Protein AF-A0A1G0CLR8-F1 (afdb_monomer)

pLDDT: mean 88.68, std 15.99, range [34.59, 98.25]

Solvent-accessible surface area (backbone atoms only — not comparable to full-atom values): 12840 Å² total; per-residue (Å²): 136,92,80,80,90,75,90,77,92,73,74,89,69,80,71,78,71,68,79,73,73,75,66,51,41,54,64,42,36,56,74,8,27,86,40,60,80,55,60,24,47,55,47,67,73,59,24,55,53,30,44,51,35,49,52,48,37,67,58,40,52,51,59,39,65,72,61,32,65,70,57,53,50,53,52,49,55,52,54,52,52,52,49,50,56,45,51,54,49,36,54,51,38,51,49,52,36,53,55,46,44,70,76,38,80,87,57,88,71,82,37,61,61,60,35,53,54,36,52,50,51,47,55,55,46,52,52,52,50,55,55,47,50,56,51,38,51,53,43,24,52,36,17,48,56,32,22,52,34,41,50,54,38,50,51,42,54,51,53,48,53,55,50,49,54,50,44,67,76,43,44,73,73,29,42,64,63,83,79,29,64,57,95,46,63,69,62,18,56,50,42,44,54,52,53,45,51,51,48,45,52,24,47,50,42,28,51,50,51,54,58,71,45,44,65,57,54,50,53,55,30,51,51,23,44,50,47,19,52,57,35,51,62,76,72,109

Radius of gyration: 33.79 Å; Cα contacts (8 Å, |Δi|>4): 180; chains: 1; bounding box: 71×65×104 Å

Sequence (236 aa):
MKKNLILGALALLFLFTGFNLNAQKLEDFEDCADKTFTECIPFPSIYSEAAAIGKEVAARKTIPSSLGVNLLVSQHENLMDELGKLNEKLKLEQKNQADWKKAHPTGPNAYDKPVADAEKKIAEQDKKIKTHYAKLEEGKEAYRRLYEARAALREEFDKVKVKLDYAKGHPKEYIEESSYKSSDKAASDKKLAELTKELNGYIDKIKNHIVSQEAGHRREEDAAKKGMDTLDDLLR

Nearest PDB structures (foldseek):
  8dk2-assembly1_D  TM=2.234E-01  e=2.220E-01  Pseudomonas aeruginosa PA14
  4i1q-assembly1_B  TM=3.066E-01  e=6.427E+00  Homo sapiens
  5lm1-assembly1_A  TM=2.241E-01  e=3.278E+00  Homo sapiens
  3ja6-assembly1_I  TM=2.228E-01  e=7.424E+00  Escherichia coli

Secondary structure (DSSP, 8-state):
-------------------------HHHHHHHHT--GGGG---HHHHHHHHHHHHHHHHHTHHHHHH-HHHHHHHHHHHHHHHHHHHHHHHHHHHHHHHHHHH-TTS--TTHHHHHHHHHHHHHHHHHHHHHHHHHHHHHHHHHHHHHHHHHHHHHHHHHHHHHHHHHH-GGGTS-GGGT--SSHHHHHHHHHHHHHHHHHHHHHHHHHHHHHHHHHHHHHHHHHHHHHHHHHTT-

Foldseek 3Di:
DDDDDDDDPDDDPPPCPDPPPPLAALVLLVQLLPPFQLSNQSDVVLSVQLVVLVVQLVVLVPLLVVLDLVVLVVVLVVLVVVLVVLVVQLVVLVVVQVVVCVVPVPDDGPSPVVNVVSVVVNVVSVVVNVVSLVSLVVNLVSLVSSLVSLVSSLVSLVVSLVVLVVCLVPVPSHYDQVQQDDPDPVSSVVRSVVSSVSSNSSSVSSNCSSVVCVVVSVVVSVVSVVSNVSSVVSND

Mean predicted aligned error: 8.88 Å

Structure (mmCIF, N/CA/C/O backbone):
data_AF-A0A1G0CLR8-F1
#
_entry.id   AF-A0A1G0CLR8-F1
#
loop_
_atom_site.group_PDB
_atom_site.id
_atom_site.type_symbol
_atom_site.label_atom_id
_atom_site.label_alt_id
_atom_site.label_comp_id
_atom_site.label_asym_id
_atom_site.label_entity_id
_atom_site.label_seq_id
_atom_site.pdbx_PDB_ins_code
_atom_site.Cartn_x
_atom_site.Cartn_y
_atom_site.Cartn_z
_atom_site.occupancy
_atom_site.B_iso_or_equiv
_atom_site.auth_seq_id
_atom_site.auth_comp_id
_atom_site.auth_asym_id
_atom_site.auth_atom_id
_atom_site.pdbx_PDB_model_num
ATOM 1 N N . MET A 1 1 ? 28.191 -57.329 23.846 1.00 40.91 1 MET A N 1
ATOM 2 C CA . MET A 1 1 ? 28.364 -56.424 25.005 1.00 40.91 1 MET A CA 1
ATOM 3 C C . MET A 1 1 ? 27.026 -55.757 25.283 1.00 40.91 1 MET A C 1
ATOM 5 O O . MET A 1 1 ? 26.536 -55.036 24.428 1.00 40.91 1 MET A O 1
ATOM 9 N N . LYS A 1 2 ? 26.398 -56.081 26.419 1.00 38.47 2 LYS A N 1
ATOM 10 C CA . LYS A 1 2 ? 25.127 -55.490 26.860 1.00 38.47 2 LYS A CA 1
ATOM 1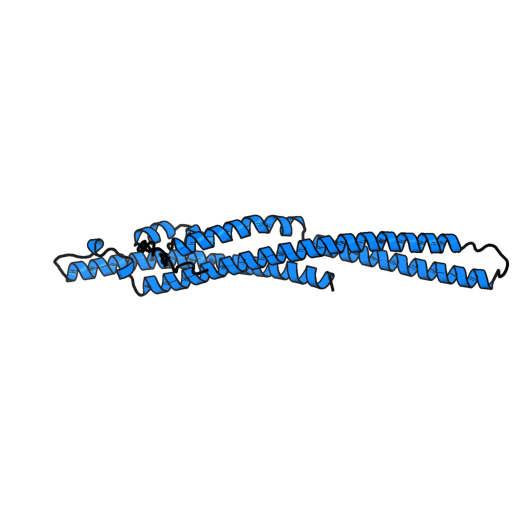1 C C . LYS A 1 2 ? 25.404 -54.083 27.401 1.00 38.47 2 LYS A C 1
ATOM 13 O O . LYS A 1 2 ? 26.286 -53.940 28.245 1.00 38.47 2 LYS A O 1
ATOM 18 N N . LYS A 1 3 ? 24.674 -53.071 26.932 1.00 44.72 3 LYS A N 1
ATOM 19 C CA . LYS A 1 3 ? 24.589 -51.759 27.587 1.00 44.72 3 LYS A CA 1
ATOM 20 C C . LYS A 1 3 ? 23.123 -51.369 27.739 1.00 44.72 3 LYS A C 1
ATOM 22 O O . LYS A 1 3 ? 22.308 -51.623 26.859 1.00 44.72 3 LYS A O 1
ATOM 27 N N . ASN A 1 4 ? 22.842 -50.865 28.930 1.00 40.22 4 ASN A N 1
ATOM 28 C CA . ASN A 1 4 ? 21.548 -50.780 29.582 1.00 40.22 4 ASN A CA 1
ATOM 29 C C . ASN A 1 4 ? 20.631 -49.699 28.999 1.00 40.22 4 ASN A C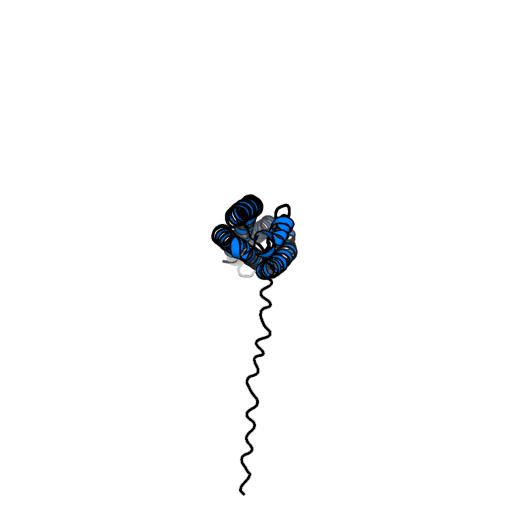 1
ATOM 31 O O . ASN A 1 4 ? 21.093 -48.627 28.614 1.00 40.22 4 ASN A O 1
ATOM 35 N N . LEU A 1 5 ? 19.325 -49.985 29.050 1.00 40.31 5 LEU A N 1
ATOM 36 C CA . LEU A 1 5 ? 18.260 -48.989 29.130 1.00 40.31 5 LEU A CA 1
ATOM 37 C C . LEU A 1 5 ? 18.531 -48.037 30.302 1.00 40.31 5 LEU A C 1
ATOM 39 O O . LEU A 1 5 ? 18.701 -48.502 31.428 1.00 40.31 5 LEU A O 1
ATOM 43 N N . ILE A 1 6 ? 18.439 -46.731 30.059 1.00 49.50 6 ILE A N 1
ATOM 44 C CA . ILE A 1 6 ? 17.981 -45.771 31.065 1.00 49.50 6 ILE A CA 1
ATOM 45 C C . ILE A 1 6 ? 16.929 -44.886 30.397 1.00 49.50 6 ILE A C 1
ATOM 47 O O . ILE A 1 6 ? 17.201 -44.171 29.436 1.00 49.50 6 ILE A O 1
ATOM 51 N N . LEU A 1 7 ? 15.709 -45.019 30.919 1.00 41.28 7 LEU A N 1
ATOM 52 C CA . LEU A 1 7 ? 14.576 -44.125 30.744 1.00 41.28 7 LEU A CA 1
ATOM 53 C C . LEU A 1 7 ? 15.000 -42.671 30.981 1.00 41.28 7 LEU A C 1
ATOM 55 O O . LEU A 1 7 ? 15.553 -42.346 32.027 1.00 41.28 7 LEU A O 1
ATOM 59 N N . GLY A 1 8 ? 14.640 -41.796 30.050 1.00 38.03 8 GLY A N 1
ATOM 60 C CA . GLY A 1 8 ? 14.734 -40.349 30.208 1.00 38.03 8 GLY A CA 1
ATOM 61 C C . GLY A 1 8 ? 13.542 -39.678 29.547 1.00 38.03 8 GLY A C 1
ATOM 62 O O . GLY A 1 8 ? 13.707 -38.898 28.617 1.00 38.03 8 GLY A O 1
ATOM 63 N N . ALA A 1 9 ? 12.337 -40.044 29.986 1.00 47.75 9 ALA A N 1
ATOM 64 C CA . ALA A 1 9 ? 11.127 -39.284 29.719 1.00 47.75 9 ALA A CA 1
ATOM 65 C C . ALA A 1 9 ? 11.283 -37.904 30.374 1.00 47.75 9 ALA A C 1
ATOM 67 O O . ALA A 1 9 ? 11.086 -37.762 31.578 1.00 47.75 9 ALA A O 1
ATOM 68 N N . LEU A 1 10 ? 11.673 -36.897 29.592 1.00 37.47 10 LEU A N 1
ATOM 69 C CA . LEU A 1 10 ? 11.597 -35.505 30.010 1.00 37.47 10 LEU A CA 1
ATOM 70 C C . LEU A 1 10 ? 10.428 -34.864 29.262 1.00 37.47 10 LEU A C 1
ATOM 72 O O . LEU A 1 10 ? 10.521 -34.513 28.088 1.00 37.47 10 LEU A O 1
ATOM 76 N N . ALA A 1 11 ? 9.307 -34.830 29.981 1.00 41.25 11 ALA A N 1
ATOM 77 C CA . ALA A 1 11 ? 8.094 -34.066 29.726 1.00 41.25 11 ALA A CA 1
ATOM 78 C C . ALA A 1 11 ? 8.404 -32.750 28.982 1.00 41.25 11 ALA A C 1
ATOM 80 O O . ALA A 1 11 ? 9.246 -31.972 29.414 1.00 41.25 11 ALA A O 1
ATOM 81 N N . LEU A 1 12 ? 7.779 -32.430 27.846 1.00 40.75 12 LEU A N 1
ATOM 82 C CA . LEU A 1 12 ? 6.340 -32.153 27.734 1.00 40.75 12 LEU A CA 1
ATOM 83 C C . LEU A 1 12 ? 5.807 -31.326 28.917 1.00 40.75 12 LEU A C 1
ATOM 85 O O . LEU A 1 12 ? 4.738 -31.569 29.455 1.00 40.75 12 LEU A O 1
ATOM 89 N N . LEU A 1 13 ? 6.583 -30.314 29.301 1.00 38.16 13 LEU A N 1
ATOM 90 C CA . LEU A 1 13 ? 6.099 -29.108 29.958 1.00 38.16 13 LEU A CA 1
ATOM 91 C C . LEU A 1 13 ? 6.079 -27.997 28.903 1.00 38.16 13 LEU A C 1
ATOM 93 O O . LEU A 1 13 ? 6.844 -27.038 28.951 1.00 38.16 13 LEU A O 1
ATOM 97 N N . PHE A 1 14 ? 5.162 -28.132 27.935 1.00 39.34 14 PHE A N 1
ATOM 98 C CA . PHE A 1 14 ? 4.496 -26.943 27.414 1.00 39.34 14 PHE A CA 1
ATOM 99 C C . PHE A 1 14 ? 3.748 -26.365 28.608 1.00 39.34 14 PHE A C 1
ATOM 101 O O . PHE A 1 14 ? 2.633 -26.768 28.936 1.00 39.34 14 PHE A O 1
ATOM 108 N N . LEU A 1 15 ? 4.458 -25.503 29.333 1.00 38.56 15 LEU A N 1
ATOM 109 C CA . LEU A 1 15 ? 3.893 -24.616 30.318 1.00 38.56 15 LEU A CA 1
ATOM 110 C C . LEU A 1 15 ? 2.740 -23.904 29.616 1.00 38.56 15 LEU A C 1
ATOM 112 O O . LEU A 1 15 ? 2.944 -23.019 28.788 1.00 38.56 15 LEU A O 1
ATOM 116 N N . PHE A 1 16 ? 1.527 -24.325 29.963 1.00 39.66 16 PHE A N 1
ATOM 117 C CA . PHE A 1 16 ? 0.371 -23.458 30.063 1.00 39.66 16 PHE A CA 1
ATOM 118 C C . PHE A 1 16 ? 0.768 -22.295 30.984 1.00 39.66 16 PHE A C 1
ATOM 120 O O . PHE A 1 16 ? 0.409 -22.255 32.158 1.00 39.66 16 PHE A O 1
ATOM 127 N N . THR A 1 17 ? 1.580 -21.362 30.484 1.00 40.69 17 THR A N 1
ATOM 128 C CA . THR A 1 17 ? 1.656 -20.029 31.059 1.00 40.69 17 THR A CA 1
ATOM 129 C C . THR A 1 17 ? 0.288 -19.454 30.790 1.00 40.69 17 THR A C 1
ATOM 131 O O . THR A 1 17 ? -0.048 -19.167 29.640 1.00 40.69 17 THR A O 1
ATOM 134 N N . GLY A 1 18 ? -0.531 -19.458 31.841 1.00 34.62 18 GLY A N 1
ATOM 135 C CA . GLY A 1 18 ? -1.909 -19.029 31.796 1.00 34.62 18 GLY A CA 1
ATOM 136 C C . GLY A 1 18 ? -2.025 -17.780 30.946 1.00 34.62 18 GLY A C 1
ATOM 137 O O . GLY A 1 18 ? -1.325 -16.791 31.172 1.00 34.62 18 GLY A O 1
ATOM 138 N N . PHE A 1 19 ? -2.923 -17.843 29.967 1.00 35.41 19 PHE A N 1
ATOM 139 C CA . PHE A 1 19 ? -3.616 -16.647 29.550 1.00 35.41 19 PHE A CA 1
ATOM 140 C C . PHE A 1 19 ? -4.168 -16.051 30.843 1.00 35.41 19 PHE A C 1
ATOM 142 O O . PHE A 1 19 ? -5.188 -16.503 31.359 1.00 35.41 19 PHE A O 1
ATOM 149 N N . ASN A 1 20 ? -3.470 -15.061 31.398 1.00 34.59 20 ASN A N 1
ATOM 150 C CA . ASN A 1 20 ? -4.175 -13.999 32.072 1.00 34.59 20 ASN A CA 1
ATOM 151 C C . ASN A 1 20 ? -5.118 -13.489 30.987 1.00 34.59 20 ASN A C 1
ATOM 153 O O . ASN A 1 20 ? -4.711 -12.775 30.070 1.00 34.59 20 ASN A O 1
ATOM 157 N N . LEU A 1 21 ? -6.354 -13.992 31.027 1.00 43.19 21 LEU A N 1
ATOM 158 C CA . LEU A 1 21 ? -7.525 -13.267 30.591 1.00 43.19 21 LEU A CA 1
ATOM 159 C C . LEU A 1 21 ? -7.387 -11.910 31.278 1.00 43.19 21 LEU A C 1
ATOM 161 O O . LEU A 1 21 ? -7.841 -11.727 32.403 1.00 43.19 21 LEU A O 1
ATOM 165 N N . ASN A 1 22 ? -6.674 -10.981 30.641 1.00 48.91 22 ASN A N 1
ATOM 166 C CA . ASN A 1 22 ? -6.898 -9.573 30.874 1.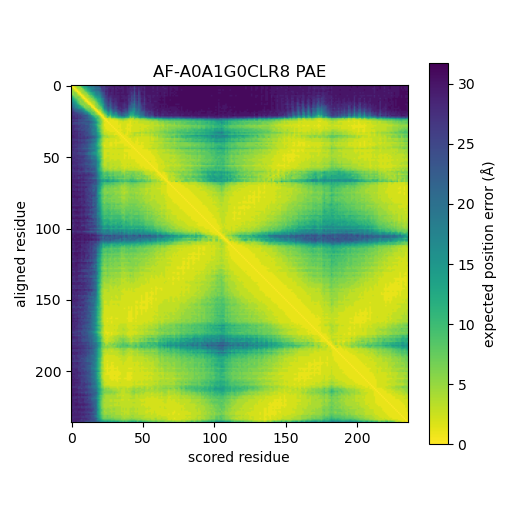00 48.91 22 ASN A CA 1
ATOM 167 C C . ASN A 1 22 ? -8.336 -9.394 30.407 1.00 48.91 22 ASN A C 1
ATOM 169 O O . ASN A 1 22 ? -8.585 -9.235 29.214 1.00 48.91 22 ASN A O 1
ATOM 173 N N . ALA A 1 23 ? -9.275 -9.624 31.325 1.00 67.06 23 ALA A N 1
ATOM 174 C CA . ALA A 1 23 ? -10.679 -9.389 31.094 1.00 67.06 23 ALA A CA 1
ATOM 175 C C . ALA A 1 23 ? -10.758 -7.911 30.741 1.00 67.06 23 ALA A C 1
ATOM 177 O O . ALA A 1 23 ? -10.490 -7.076 31.603 1.00 67.06 23 ALA A O 1
ATOM 178 N N . GLN A 1 24 ? -10.983 -7.616 29.457 1.00 86.94 24 GLN A N 1
ATOM 179 C CA . GLN A 1 24 ? -11.230 -6.254 29.007 1.00 86.94 24 GLN A CA 1
ATOM 180 C C . GLN A 1 24 ? -12.323 -5.679 29.892 1.00 86.94 24 GLN A C 1
ATOM 182 O O . GLN A 1 24 ? -13.360 -6.322 30.062 1.00 86.94 24 GLN A O 1
ATOM 187 N N . LYS A 1 25 ? -12.090 -4.499 30.446 1.00 92.38 25 LYS A N 1
ATOM 188 C CA . LYS A 1 25 ? -13.060 -3.832 31.310 1.00 92.38 25 LYS A CA 1
ATOM 189 C C . LYS A 1 25 ? -13.655 -2.632 30.606 1.00 92.38 25 LYS A C 1
ATOM 191 O O . LYS A 1 25 ? -13.135 -2.183 29.589 1.00 92.38 25 LYS A O 1
ATOM 196 N N . LEU A 1 26 ? -14.740 -2.105 31.158 1.00 93.19 26 LEU A N 1
ATOM 197 C CA . LEU A 1 26 ? -15.418 -0.913 30.662 1.00 93.19 26 LEU A CA 1
ATOM 198 C C . LEU A 1 26 ? -14.439 0.252 30.457 1.00 93.19 26 LEU A C 1
ATOM 200 O O . LEU A 1 26 ? -14.521 0.936 29.438 1.00 93.19 26 LEU A O 1
ATOM 204 N N . GLU A 1 27 ? -13.484 0.413 31.373 1.00 93.38 27 GLU A N 1
ATOM 205 C CA . GLU A 1 27 ? -12.460 1.457 31.330 1.00 93.38 27 GLU A CA 1
ATOM 206 C C . GLU A 1 27 ? -11.552 1.330 30.094 1.00 93.38 27 GLU A C 1
ATOM 208 O O . GLU A 1 27 ? -11.169 2.340 29.513 1.00 93.38 27 GLU A O 1
ATOM 213 N N . ASP A 1 28 ? -11.274 0.111 29.608 1.00 94.31 28 ASP A N 1
ATOM 214 C CA . ASP A 1 28 ? -10.479 -0.084 28.386 1.00 94.31 28 ASP A CA 1
ATOM 215 C C . ASP A 1 28 ? -11.210 0.463 27.145 1.00 94.31 28 ASP A C 1
ATOM 217 O O . ASP A 1 28 ? -10.582 0.975 26.214 1.00 94.31 28 ASP A O 1
ATOM 221 N N . PHE A 1 29 ? -12.546 0.359 27.111 1.00 96.62 29 PHE A N 1
ATOM 222 C CA . PHE A 1 29 ? -13.358 0.921 26.028 1.00 96.62 29 PHE A CA 1
ATOM 223 C C . PHE A 1 29 ? -13.435 2.441 26.130 1.00 96.62 29 PHE A C 1
ATOM 225 O O . PHE A 1 29 ? -13.348 3.107 25.101 1.00 96.62 29 PHE A O 1
ATOM 232 N N . GLU A 1 30 ? -13.573 2.980 27.342 1.00 96.31 30 GLU A N 1
ATOM 233 C CA . GLU A 1 30 ? -13.535 4.422 27.599 1.00 96.31 30 GLU A CA 1
ATOM 234 C C . GLU A 1 30 ? -12.208 5.026 27.125 1.00 96.31 30 GLU A C 1
ATOM 236 O O . GLU A 1 30 ? -12.203 5.930 26.286 1.00 96.31 30 GLU A O 1
ATOM 241 N N . ASP A 1 31 ? -11.086 4.446 27.557 1.00 95.19 31 ASP A N 1
ATOM 242 C CA . ASP A 1 31 ? -9.734 4.890 27.215 1.00 95.19 31 ASP A CA 1
ATOM 243 C C . ASP A 1 31 ? -9.446 4.852 25.711 1.00 95.19 31 ASP A C 1
ATOM 245 O O . ASP A 1 31 ? -8.552 5.552 25.227 1.00 95.19 31 ASP A O 1
ATOM 249 N N . CYS A 1 32 ? -10.145 3.997 24.966 1.00 95.25 32 CYS A N 1
ATOM 250 C CA . CYS A 1 32 ? -9.968 3.835 23.526 1.00 95.25 32 CYS A CA 1
ATOM 251 C C . CYS A 1 32 ? -10.989 4.614 22.693 1.00 95.25 32 CYS A C 1
ATOM 253 O O . CYS A 1 32 ? -10.756 4.821 21.501 1.00 95.25 32 CYS A O 1
ATOM 255 N N . ALA A 1 33 ? -12.095 5.065 23.290 1.00 94.81 33 ALA A N 1
ATOM 256 C CA . ALA A 1 33 ? -13.235 5.620 22.566 1.00 94.81 33 ALA A CA 1
ATOM 257 C C . ALA A 1 33 ? -12.913 6.888 21.773 1.00 94.81 33 ALA A C 1
ATOM 259 O O . ALA A 1 33 ? -13.499 7.093 20.712 1.00 94.81 33 ALA A O 1
ATOM 260 N N . ASP A 1 34 ? -11.989 7.708 22.275 1.00 91.88 34 ASP A N 1
ATOM 261 C CA . ASP A 1 34 ? -11.587 8.969 21.643 1.00 91.88 34 ASP A CA 1
ATOM 262 C C . ASP A 1 34 ? -10.202 8.875 20.963 1.00 91.88 34 ASP A C 1
ATOM 264 O O . ASP A 1 34 ? -9.695 9.857 20.413 1.00 91.88 34 ASP A O 1
ATOM 268 N N . LYS A 1 35 ? -9.575 7.690 20.981 1.00 93.12 35 LYS A N 1
ATOM 269 C CA . LYS A 1 35 ? -8.319 7.422 20.271 1.00 93.12 35 LYS A CA 1
ATOM 270 C C . LYS A 1 35 ? -8.594 7.107 18.801 1.00 93.12 35 LYS A C 1
ATOM 272 O O . LYS A 1 35 ? -9.712 6.804 18.392 1.00 93.12 35 LYS A O 1
ATOM 277 N N . THR A 1 36 ? -7.554 7.174 17.973 1.00 88.44 36 THR A N 1
ATOM 278 C CA . THR A 1 36 ? -7.669 6.947 16.524 1.00 88.44 36 THR A CA 1
ATOM 279 C C . THR A 1 36 ? -6.683 5.895 16.040 1.00 88.44 36 THR A C 1
ATOM 281 O O . THR A 1 36 ? -5.739 5.539 16.745 1.00 88.44 36 THR A O 1
ATOM 284 N N . PHE A 1 37 ? -6.889 5.412 14.811 1.00 87.62 37 PHE A N 1
ATOM 285 C CA . PHE A 1 37 ? -6.020 4.412 14.194 1.00 87.62 37 PHE A CA 1
ATOM 286 C C . PHE A 1 37 ? -5.912 3.156 15.078 1.00 87.62 37 PHE A C 1
ATOM 288 O O . PHE A 1 37 ? -6.906 2.733 15.655 1.00 87.62 37 PHE A O 1
ATOM 295 N N . THR A 1 38 ? -4.739 2.535 15.204 1.00 92.62 38 THR A N 1
ATOM 296 C CA . THR A 1 38 ? -4.565 1.337 16.037 1.00 92.62 38 THR A CA 1
ATOM 297 C C . THR A 1 38 ? -4.829 1.603 17.516 1.00 92.62 38 THR A C 1
ATOM 299 O O . THR A 1 38 ? -5.166 0.682 18.243 1.00 92.62 38 THR A O 1
ATOM 302 N N . GLU A 1 39 ? -4.705 2.847 17.981 1.00 92.94 39 GLU A N 1
ATOM 303 C CA . GLU A 1 39 ? -4.878 3.193 19.394 1.00 92.94 39 GLU A CA 1
ATOM 304 C C . GLU A 1 39 ? -6.344 3.165 19.854 1.00 92.94 39 GLU A C 1
ATOM 306 O O . GLU A 1 39 ? -6.592 3.161 21.055 1.00 92.94 39 GLU A O 1
ATOM 311 N N . CYS A 1 40 ? -7.317 3.108 18.934 1.00 93.75 40 CYS A N 1
ATOM 312 C CA . CYS A 1 40 ? -8.731 2.946 19.289 1.00 93.75 40 CYS A CA 1
ATOM 313 C C . CYS A 1 40 ? -9.121 1.497 19.625 1.00 93.75 40 CYS A C 1
ATOM 315 O O . CYS A 1 40 ? -10.287 1.223 19.895 1.00 93.75 40 CYS A O 1
ATOM 317 N N . ILE A 1 41 ? -8.178 0.551 19.573 1.00 94.88 41 ILE A N 1
ATOM 318 C CA . ILE A 1 41 ? -8.447 -0.876 19.754 1.00 94.88 41 ILE A CA 1
ATOM 319 C C . ILE A 1 41 ? -8.418 -1.223 21.250 1.00 94.88 41 ILE A C 1
ATOM 321 O O . ILE A 1 41 ? -7.334 -1.258 21.831 1.00 94.88 41 ILE A O 1
ATOM 325 N N . PRO A 1 42 ? -9.559 -1.585 21.870 1.00 95.19 42 PRO A N 1
ATOM 326 C CA . PRO A 1 42 ? -9.613 -1.876 23.303 1.00 95.19 42 PRO A CA 1
ATOM 327 C C . PRO A 1 42 ? -9.132 -3.293 23.646 1.00 95.19 42 PRO A C 1
ATOM 329 O O . PRO A 1 42 ? -9.158 -3.685 24.803 1.00 95.19 42 PRO A O 1
ATOM 332 N N . PHE A 1 43 ? -8.717 -4.092 22.655 1.00 95.00 43 PHE A N 1
ATOM 333 C CA . PHE A 1 43 ? -8.319 -5.491 22.826 1.00 95.00 43 PHE A CA 1
ATOM 334 C C . PHE A 1 43 ? -6.789 -5.635 22.726 1.00 95.00 43 PHE A C 1
ATOM 336 O O . PHE A 1 43 ? -6.280 -5.626 21.609 1.00 95.00 43 PHE A O 1
ATOM 343 N N . PRO A 1 44 ? -6.032 -5.818 23.826 1.00 91.62 44 PRO A N 1
ATOM 344 C CA . PRO A 1 44 ? -4.571 -5.777 23.860 1.00 91.62 44 PRO A CA 1
ATOM 345 C C . PRO A 1 44 ? -3.880 -6.724 22.887 1.00 91.62 44 PRO A C 1
ATOM 347 O O . PRO A 1 44 ? -2.864 -6.356 22.302 1.00 91.62 44 PRO A O 1
ATOM 350 N N . SER A 1 45 ? -4.421 -7.930 22.689 1.00 90.62 45 SER A N 1
ATOM 351 C CA . SER A 1 45 ? -3.863 -8.883 21.725 1.00 90.62 45 SER A CA 1
ATOM 352 C C . SER A 1 45 ? -3.958 -8.351 20.295 1.00 90.62 45 SER A C 1
ATOM 354 O O . SER A 1 45 ? -2.959 -8.335 19.583 1.00 90.62 45 SER A O 1
ATOM 356 N N . ILE A 1 46 ? -5.131 -7.841 19.915 1.00 94.06 46 ILE A N 1
ATOM 357 C CA . ILE A 1 46 ? -5.384 -7.280 18.583 1.00 94.06 46 ILE A CA 1
ATOM 358 C C . ILE A 1 46 ? -4.659 -5.940 18.417 1.00 94.06 46 ILE A C 1
ATOM 360 O O . ILE A 1 46 ? -4.064 -5.682 17.379 1.00 94.06 46 ILE A O 1
ATOM 364 N N . TYR A 1 47 ? -4.636 -5.108 19.460 1.00 93.81 47 TYR A N 1
ATOM 365 C CA . TYR A 1 47 ? -3.888 -3.854 19.496 1.00 93.81 47 TYR A CA 1
ATOM 366 C C . TYR A 1 47 ? -2.401 -4.088 19.237 1.00 93.81 47 TYR A C 1
ATOM 368 O O . TYR A 1 47 ? -1.816 -3.413 18.396 1.00 93.81 47 TYR A O 1
ATOM 376 N N . SER A 1 48 ? -1.785 -5.049 19.931 1.00 93.56 48 SER A N 1
ATOM 377 C CA . SER A 1 48 ? -0.359 -5.340 19.773 1.00 93.56 48 SER A CA 1
ATOM 378 C C . SER A 1 48 ? -0.021 -5.757 18.341 1.00 93.56 48 SER A C 1
ATOM 380 O O . SER A 1 48 ? 0.978 -5.295 17.787 1.00 93.56 48 SER A O 1
ATOM 382 N N . GLU A 1 49 ? -0.846 -6.616 17.740 1.00 94.31 49 GLU A N 1
ATOM 383 C CA . GLU A 1 49 ? -0.670 -7.087 16.364 1.00 94.31 49 GLU A CA 1
ATOM 384 C C . GLU A 1 49 ? -0.888 -5.948 15.356 1.00 94.31 49 GLU A C 1
ATOM 386 O O . GLU A 1 49 ? 0.001 -5.639 14.559 1.00 94.31 49 GLU A O 1
ATOM 391 N N . ALA A 1 50 ? -2.003 -5.223 15.470 1.00 94.88 50 ALA A N 1
ATOM 392 C CA . ALA A 1 50 ? -2.322 -4.088 14.612 1.00 94.88 50 ALA A CA 1
ATOM 393 C C . ALA A 1 50 ? -1.279 -2.964 14.711 1.00 94.88 50 ALA A C 1
ATOM 395 O O . ALA A 1 50 ? -0.885 -2.398 13.693 1.00 94.88 50 ALA A O 1
ATOM 396 N N . ALA A 1 51 ? -0.780 -2.650 15.910 1.00 94.25 51 ALA A N 1
ATOM 397 C CA . ALA A 1 51 ? 0.250 -1.634 16.119 1.00 94.25 51 ALA A CA 1
ATOM 398 C C . ALA A 1 51 ? 1.598 -2.043 15.504 1.00 94.25 51 ALA A C 1
ATOM 400 O O . ALA A 1 51 ? 2.304 -1.195 14.949 1.00 94.25 51 ALA A O 1
ATOM 401 N N . ALA A 1 52 ? 1.963 -3.328 15.573 1.00 94.94 52 ALA A N 1
ATOM 402 C CA . ALA A 1 52 ? 3.153 -3.845 14.902 1.00 94.94 52 ALA A CA 1
ATOM 403 C C . ALA A 1 52 ? 3.024 -3.706 13.377 1.00 94.94 52 ALA A C 1
ATOM 405 O O . ALA A 1 52 ? 3.899 -3.116 12.740 1.00 94.94 52 ALA A O 1
ATOM 406 N N . ILE A 1 53 ? 1.895 -4.134 12.808 1.00 94.62 53 ILE A N 1
ATOM 407 C CA . ILE A 1 53 ? 1.621 -4.003 11.371 1.00 94.62 53 ILE A CA 1
ATOM 408 C C . ILE A 1 53 ? 1.556 -2.525 10.956 1.00 94.62 53 ILE A C 1
ATOM 410 O O . ILE A 1 53 ? 2.112 -2.140 9.929 1.00 94.62 53 ILE A O 1
ATOM 414 N N . GLY A 1 54 ? 0.951 -1.654 11.766 1.00 93.06 54 GLY A N 1
ATOM 415 C CA . GLY A 1 54 ? 0.890 -0.212 11.521 1.00 93.06 54 GLY A CA 1
ATOM 416 C C . GLY A 1 54 ? 2.278 0.426 11.409 1.00 93.06 54 GLY A C 1
ATOM 417 O O . GLY A 1 54 ? 2.518 1.244 10.514 1.00 93.06 54 GLY A O 1
ATOM 418 N N . LYS A 1 55 ? 3.232 -0.000 12.249 1.00 93.25 55 LYS A N 1
ATOM 419 C CA . LYS A 1 55 ? 4.647 0.397 12.129 1.00 93.25 55 LYS A CA 1
ATOM 420 C C . LYS A 1 55 ? 5.270 -0.122 10.836 1.00 93.25 55 LYS A C 1
ATOM 422 O O . LYS A 1 55 ? 6.000 0.622 10.181 1.00 93.25 55 LYS A O 1
ATOM 427 N N . GLU A 1 56 ? 4.964 -1.354 10.435 1.00 93.62 56 GLU A N 1
ATOM 428 C CA . GLU A 1 56 ? 5.435 -1.888 9.157 1.00 93.62 56 GLU A CA 1
ATOM 429 C C . GLU A 1 56 ? 4.886 -1.108 7.961 1.00 93.62 56 GLU A C 1
ATOM 431 O O . GLU A 1 56 ? 5.657 -0.757 7.071 1.00 93.62 56 GLU A O 1
ATOM 436 N N . VAL A 1 57 ? 3.595 -0.762 7.943 1.00 93.62 57 VAL A N 1
ATOM 437 C CA . VAL A 1 57 ? 2.998 0.094 6.902 1.00 93.62 57 VAL A CA 1
ATOM 438 C C . VAL A 1 57 ? 3.722 1.443 6.844 1.00 93.62 57 VAL A C 1
ATOM 440 O O . VAL A 1 57 ? 4.096 1.909 5.763 1.00 93.62 57 VAL A O 1
ATOM 443 N N . ALA A 1 58 ? 3.976 2.059 8.003 1.00 91.50 58 ALA A N 1
ATOM 444 C CA . ALA A 1 58 ? 4.685 3.331 8.091 1.00 91.50 58 ALA A CA 1
ATOM 445 C C . ALA A 1 58 ? 6.138 3.249 7.592 1.00 91.50 58 ALA A C 1
ATOM 447 O O . ALA A 1 58 ? 6.611 4.201 6.972 1.00 91.50 58 ALA A O 1
ATOM 448 N N . ALA A 1 59 ? 6.829 2.130 7.815 1.00 90.12 59 ALA A N 1
ATOM 449 C CA . ALA A 1 59 ? 8.180 1.905 7.308 1.00 90.12 59 ALA A CA 1
ATOM 450 C C . ALA A 1 59 ? 8.184 1.618 5.797 1.00 90.12 59 ALA A C 1
ATOM 452 O O . ALA A 1 59 ? 8.959 2.210 5.042 1.00 90.12 59 ALA A O 1
ATOM 453 N N . ARG A 1 60 ? 7.278 0.749 5.336 1.00 90.44 60 ARG A N 1
ATOM 454 C CA . ARG A 1 60 ? 7.221 0.251 3.954 1.00 90.44 60 ARG A CA 1
ATOM 455 C C . ARG A 1 60 ? 6.735 1.291 2.950 1.00 90.44 60 ARG A C 1
ATOM 457 O O . ARG A 1 60 ? 7.030 1.142 1.774 1.00 90.44 60 ARG A O 1
ATOM 464 N N . LYS A 1 61 ? 6.046 2.361 3.367 1.00 89.88 61 LYS A N 1
ATOM 465 C CA . LYS A 1 61 ? 5.603 3.429 2.443 1.00 89.88 61 LYS A CA 1
ATOM 466 C C . LYS A 1 61 ? 6.748 4.265 1.856 1.00 89.88 61 LYS A C 1
ATOM 468 O O . LYS A 1 61 ? 6.537 4.964 0.868 1.00 89.88 61 LYS A O 1
ATOM 473 N N . THR A 1 62 ? 7.937 4.221 2.458 1.00 87.69 62 THR A N 1
ATOM 474 C CA . THR A 1 62 ? 9.072 5.087 2.096 1.00 87.69 62 THR A CA 1
ATOM 475 C C . THR A 1 62 ? 9.652 4.751 0.722 1.00 87.69 62 THR A C 1
ATOM 477 O O . THR A 1 62 ? 9.751 5.636 -0.123 1.00 87.69 62 THR A O 1
ATOM 480 N N . ILE A 1 63 ? 9.963 3.475 0.479 1.00 83.12 63 ILE A N 1
ATOM 481 C CA . ILE A 1 63 ? 10.596 3.001 -0.762 1.00 83.12 63 ILE A CA 1
ATOM 482 C C . ILE A 1 63 ? 9.671 3.169 -1.985 1.00 83.12 63 ILE A C 1
ATOM 484 O O . ILE A 1 63 ? 10.096 3.776 -2.965 1.00 83.12 63 ILE A O 1
ATOM 488 N N . PRO A 1 64 ? 8.393 2.736 -1.963 1.00 80.56 64 PRO A N 1
ATOM 489 C CA . PRO A 1 64 ? 7.483 2.964 -3.087 1.00 80.56 64 PRO A CA 1
ATOM 490 C C . PRO A 1 64 ? 7.326 4.453 -3.427 1.00 80.56 64 PRO A C 1
ATOM 492 O O . PRO A 1 64 ? 7.296 4.827 -4.599 1.00 80.56 64 PRO A O 1
ATOM 495 N N . SER A 1 65 ? 7.288 5.315 -2.403 1.00 81.81 65 SER A N 1
ATOM 496 C CA . SER A 1 65 ? 7.166 6.766 -2.588 1.00 81.81 65 SER A CA 1
ATOM 497 C C . SER A 1 65 ? 8.412 7.393 -3.218 1.00 81.81 65 SER A C 1
ATOM 499 O O . SER A 1 65 ? 8.274 8.336 -3.993 1.00 81.81 65 SER A O 1
ATOM 501 N N . SER A 1 66 ? 9.616 6.899 -2.903 1.00 82.69 66 SER A N 1
ATOM 502 C CA . SER A 1 66 ? 10.862 7.425 -3.478 1.00 82.69 66 SER A CA 1
ATOM 503 C C . SER A 1 66 ? 11.109 6.944 -4.907 1.00 82.69 66 SER A C 1
ATOM 505 O O . SER A 1 66 ? 11.694 7.681 -5.698 1.00 82.69 66 SER A O 1
ATOM 507 N N . LEU A 1 67 ? 10.658 5.733 -5.245 1.00 82.56 67 LEU A N 1
ATOM 508 C CA . LEU A 1 67 ? 10.780 5.176 -6.591 1.00 82.56 67 LEU A CA 1
ATOM 509 C C . LEU A 1 67 ? 9.814 5.841 -7.579 1.00 82.56 67 LEU A C 1
ATOM 511 O O . LEU A 1 67 ? 10.226 6.191 -8.681 1.00 82.56 67 LEU A O 1
ATOM 515 N N . GLY A 1 68 ? 8.554 6.037 -7.173 1.00 85.12 68 GLY A N 1
ATOM 516 C CA . GLY A 1 68 ? 7.520 6.710 -7.962 1.00 85.12 68 GLY A CA 1
ATOM 517 C C . GLY A 1 68 ? 7.160 5.987 -9.268 1.00 85.12 68 GLY A C 1
ATOM 518 O O . GLY A 1 68 ? 7.846 6.124 -10.277 1.00 85.12 68 GLY A O 1
ATOM 519 N N . VAL A 1 69 ? 6.017 5.290 -9.300 1.00 89.75 69 VAL A N 1
ATOM 520 C CA . VAL A 1 69 ? 5.566 4.500 -10.474 1.00 89.75 69 VAL A CA 1
ATOM 521 C C . VAL A 1 69 ? 5.618 5.291 -11.783 1.00 89.75 69 VAL A C 1
ATOM 523 O O . VAL A 1 69 ? 6.195 4.818 -12.754 1.00 89.75 69 VAL A O 1
ATOM 526 N N . ASN A 1 70 ? 5.097 6.521 -11.809 1.00 89.94 70 ASN A N 1
ATOM 527 C CA . ASN A 1 70 ? 5.071 7.336 -13.031 1.00 89.94 70 ASN A CA 1
ATOM 528 C C . ASN A 1 70 ? 6.474 7.664 -13.568 1.00 89.94 70 ASN A C 1
ATOM 530 O O . ASN A 1 70 ? 6.662 7.767 -14.782 1.00 89.94 70 ASN A O 1
ATOM 534 N N . LEU A 1 71 ? 7.458 7.827 -12.677 1.00 92.19 71 LEU A N 1
ATOM 535 C CA . LEU A 1 71 ? 8.844 8.073 -13.069 1.00 92.19 71 LEU A CA 1
ATOM 536 C C . LEU A 1 71 ? 9.436 6.821 -13.716 1.00 92.19 71 LEU A C 1
ATOM 538 O O . LEU A 1 71 ? 10.043 6.912 -14.780 1.00 92.19 71 LEU A O 1
ATOM 542 N N . LEU A 1 72 ? 9.222 5.659 -13.096 1.00 94.19 72 LEU A N 1
ATOM 543 C CA . LEU A 1 72 ? 9.699 4.376 -13.607 1.00 94.19 72 LEU A CA 1
ATOM 544 C C . LEU A 1 72 ? 9.071 4.013 -14.962 1.00 94.19 72 LEU A C 1
ATOM 546 O O . LEU A 1 72 ? 9.792 3.556 -15.851 1.00 94.19 72 LEU A O 1
ATOM 550 N N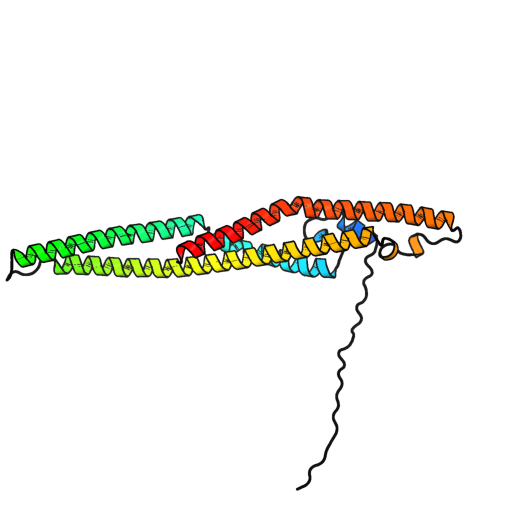 . VAL A 1 73 ? 7.770 4.275 -15.134 1.00 94.62 73 VAL A N 1
ATOM 551 C CA . VAL A 1 73 ? 7.047 4.129 -16.411 1.00 94.62 73 VAL A CA 1
ATOM 552 C C . VAL A 1 73 ? 7.675 5.021 -17.481 1.00 94.62 73 VAL A C 1
ATOM 554 O O . VAL A 1 73 ? 8.142 4.519 -18.498 1.00 94.62 73 VAL A O 1
ATOM 557 N N . SER A 1 74 ? 7.791 6.326 -17.216 1.00 95.44 74 SER A N 1
ATOM 558 C CA . SER A 1 74 ? 8.349 7.278 -18.189 1.00 95.44 74 SER A CA 1
ATOM 559 C C . SER A 1 74 ? 9.790 6.926 -18.578 1.00 95.44 74 SER A C 1
ATOM 561 O O . SER A 1 74 ? 10.195 7.061 -19.730 1.00 95.44 74 SER A O 1
ATOM 563 N N . GLN A 1 75 ? 10.600 6.467 -17.618 1.00 95.81 75 GLN A N 1
ATOM 564 C CA . GLN A 1 75 ? 11.964 6.010 -17.887 1.00 95.81 75 GLN A CA 1
ATOM 565 C C . GLN A 1 75 ? 11.985 4.752 -18.760 1.00 95.81 75 GLN A C 1
ATOM 567 O O . GLN A 1 75 ? 12.817 4.667 -19.659 1.00 95.81 75 GLN A O 1
ATOM 572 N N . HIS A 1 76 ? 11.078 3.802 -18.520 1.00 96.31 76 HIS A N 1
ATOM 573 C CA . HIS A 1 76 ? 10.963 2.596 -19.335 1.00 96.31 76 HIS A CA 1
ATOM 574 C C . HIS A 1 76 ? 10.598 2.952 -20.782 1.00 96.31 76 HIS A C 1
ATOM 576 O O . HIS A 1 76 ? 11.314 2.566 -21.703 1.00 96.31 76 HIS A O 1
ATOM 582 N N . GLU A 1 77 ? 9.545 3.748 -20.979 1.00 96.38 77 GLU A N 1
ATOM 583 C CA . GLU A 1 77 ? 9.083 4.176 -22.305 1.00 96.38 77 GLU A CA 1
ATOM 584 C C . GLU A 1 77 ? 10.190 4.885 -23.096 1.00 96.38 77 GLU A C 1
ATOM 586 O O . GLU A 1 77 ? 10.448 4.539 -24.248 1.00 96.38 77 GLU A O 1
ATOM 591 N N . ASN A 1 78 ? 10.914 5.812 -22.459 1.00 97.50 78 ASN A N 1
ATOM 592 C CA . ASN A 1 78 ? 12.029 6.519 -23.091 1.00 97.50 78 ASN A CA 1
ATOM 593 C C . ASN A 1 78 ? 13.161 5.573 -23.513 1.00 97.50 78 ASN A C 1
ATOM 595 O O . ASN A 1 78 ? 13.699 5.701 -24.612 1.00 97.50 78 ASN A O 1
ATOM 599 N N . LEU A 1 79 ? 13.528 4.611 -22.659 1.00 97.56 79 LEU A N 1
ATOM 600 C CA . LEU A 1 79 ? 14.584 3.651 -22.984 1.00 97.56 79 LEU A CA 1
ATOM 601 C C . LEU A 1 79 ? 14.198 2.763 -24.176 1.00 97.56 79 LEU A C 1
ATOM 603 O O . LEU A 1 79 ? 15.060 2.476 -25.014 1.00 97.56 79 LEU A O 1
ATOM 607 N N . MET A 1 80 ? 12.925 2.359 -24.257 1.00 97.12 80 MET A N 1
ATOM 608 C CA . MET A 1 80 ? 12.394 1.538 -25.347 1.00 97.12 80 MET A CA 1
ATOM 609 C C . MET A 1 80 ? 12.274 2.321 -26.661 1.00 97.12 80 MET A C 1
ATOM 611 O O . MET A 1 80 ? 12.633 1.793 -27.714 1.00 97.12 80 MET A O 1
ATOM 615 N N . ASP A 1 81 ? 11.856 3.589 -26.615 1.00 97.69 81 ASP A N 1
ATOM 616 C CA . ASP A 1 81 ? 11.835 4.482 -27.783 1.00 97.69 81 ASP A CA 1
ATOM 617 C C . ASP A 1 81 ? 13.252 4.736 -28.331 1.00 97.69 81 ASP A C 1
ATOM 619 O O . ASP A 1 81 ? 13.504 4.619 -29.534 1.00 97.69 81 ASP A O 1
ATOM 623 N N . GLU A 1 82 ? 14.224 5.001 -27.450 1.00 97.50 82 GLU A N 1
ATOM 624 C CA . GLU A 1 82 ? 15.634 5.139 -27.832 1.00 97.50 82 GLU A CA 1
ATOM 625 C C . GLU A 1 82 ? 16.184 3.866 -28.493 1.00 97.50 82 GLU A C 1
ATOM 627 O O . GLU A 1 82 ? 16.875 3.949 -29.514 1.00 97.50 82 GLU A O 1
ATOM 632 N N . LEU A 1 83 ? 15.862 2.686 -27.951 1.00 97.31 83 LEU A N 1
ATOM 633 C CA . LEU A 1 83 ? 16.248 1.408 -28.550 1.00 97.31 83 LEU A CA 1
ATOM 634 C C . LEU A 1 83 ? 15.607 1.221 -29.936 1.00 97.31 83 LEU A C 1
ATOM 636 O O . LEU A 1 83 ? 16.279 0.777 -30.870 1.00 97.31 83 LEU A O 1
ATOM 640 N N . GLY A 1 84 ? 14.336 1.600 -30.096 1.00 97.19 84 GLY A N 1
ATOM 641 C CA . GLY A 1 84 ? 13.637 1.601 -31.383 1.00 97.19 84 GLY A CA 1
ATOM 642 C C . GLY A 1 84 ? 14.365 2.442 -32.435 1.00 97.19 84 GLY A C 1
ATOM 643 O O . GLY A 1 84 ? 14.724 1.931 -33.499 1.00 97.19 84 GLY A O 1
ATOM 644 N N . LYS A 1 85 ? 14.694 3.694 -32.097 1.00 97.75 85 LYS A N 1
ATOM 645 C CA . LYS A 1 85 ? 15.444 4.616 -32.970 1.00 97.75 85 LYS A CA 1
ATOM 646 C C . LYS A 1 85 ? 16.826 4.079 -33.349 1.00 97.75 85 LYS A C 1
ATOM 648 O O . LYS A 1 85 ? 17.257 4.212 -34.497 1.00 97.75 85 LYS A O 1
ATOM 653 N N . LEU A 1 86 ? 17.539 3.462 -32.403 1.00 97.50 86 LEU A N 1
ATOM 654 C CA . LEU A 1 86 ? 18.843 2.849 -32.671 1.00 97.50 86 LEU A CA 1
ATOM 655 C C . LEU A 1 86 ? 18.729 1.651 -33.624 1.00 97.50 86 LEU A C 1
ATOM 657 O O . LEU A 1 86 ? 19.544 1.530 -34.540 1.00 97.50 86 LEU A O 1
ATOM 661 N N . ASN A 1 87 ? 17.705 0.811 -33.459 1.00 97.44 87 ASN A N 1
ATOM 662 C CA . ASN A 1 87 ? 17.445 -0.324 -34.345 1.00 97.44 87 ASN A CA 1
ATOM 663 C C . ASN A 1 87 ? 17.071 0.112 -35.768 1.00 97.44 87 ASN A C 1
ATOM 665 O O . ASN A 1 87 ? 17.542 -0.484 -36.738 1.00 97.44 87 ASN A O 1
ATOM 669 N N . GLU A 1 88 ? 16.259 1.159 -35.924 1.00 97.56 88 GLU A N 1
ATOM 670 C CA . GLU A 1 88 ? 15.959 1.742 -37.240 1.00 97.56 88 GLU A CA 1
ATOM 671 C C . GLU A 1 88 ? 17.218 2.283 -37.918 1.00 97.56 88 GLU A C 1
ATOM 673 O O . GLU A 1 88 ? 17.453 2.021 -39.102 1.00 97.56 88 GLU A O 1
ATOM 678 N N . LYS A 1 89 ? 18.074 2.972 -37.154 1.00 95.56 89 LYS A N 1
ATOM 679 C CA . LYS A 1 89 ? 19.359 3.451 -37.657 1.00 95.56 89 LYS A CA 1
ATOM 680 C C . LYS A 1 89 ? 20.264 2.298 -38.089 1.00 95.56 89 LYS A C 1
ATOM 682 O O . LYS A 1 89 ? 20.816 2.362 -39.182 1.00 95.56 89 LYS A O 1
ATOM 687 N N . LEU A 1 90 ? 20.392 1.240 -37.284 1.00 96.31 90 LEU A N 1
ATOM 688 C CA . LEU A 1 90 ? 21.192 0.066 -37.647 1.00 96.31 90 LEU A CA 1
ATOM 689 C C . LEU A 1 90 ? 20.691 -0.566 -38.953 1.00 96.31 90 LEU A C 1
ATOM 691 O O . LEU A 1 90 ? 21.498 -0.840 -39.839 1.00 96.31 90 LEU A O 1
ATOM 695 N N . LYS A 1 91 ? 19.370 -0.731 -39.115 1.00 96.88 91 LYS A N 1
ATOM 696 C CA . LYS A 1 91 ? 18.774 -1.245 -40.361 1.00 96.88 91 LYS A CA 1
ATOM 697 C C . LYS A 1 91 ? 19.123 -0.373 -41.569 1.00 96.88 91 LYS A C 1
ATOM 699 O O . LYS A 1 91 ? 19.433 -0.906 -42.635 1.00 96.88 91 LYS A O 1
ATOM 704 N N . LEU A 1 92 ? 19.084 0.952 -41.416 1.00 96.31 92 LEU A N 1
ATOM 705 C CA . LEU A 1 92 ? 19.468 1.883 -42.479 1.00 96.31 92 LEU A CA 1
ATOM 706 C C . LEU A 1 92 ? 20.955 1.749 -42.838 1.00 96.31 92 LEU A C 1
ATOM 708 O O . LEU A 1 92 ? 21.283 1.654 -44.019 1.00 96.31 92 LEU A O 1
ATOM 712 N N . GLU A 1 93 ? 21.847 1.690 -41.847 1.00 94.56 93 GLU A N 1
ATOM 713 C CA . GLU A 1 93 ? 23.288 1.534 -42.091 1.00 94.56 93 GLU A CA 1
ATOM 714 C C . GLU A 1 93 ? 23.622 0.180 -42.731 1.00 94.56 93 GLU A C 1
ATOM 716 O O . GLU A 1 93 ? 24.419 0.125 -43.663 1.00 94.56 93 GLU A O 1
ATOM 721 N N . GLN A 1 94 ? 22.967 -0.906 -42.309 1.00 95.25 94 GLN A N 1
ATOM 722 C CA . GLN A 1 94 ? 23.113 -2.231 -42.925 1.00 95.25 94 GLN A CA 1
ATOM 723 C C . GLN A 1 94 ? 22.625 -2.244 -44.380 1.00 95.25 94 GLN A C 1
ATOM 725 O O . GLN A 1 94 ? 23.267 -2.842 -45.246 1.00 95.25 94 GLN A O 1
ATOM 730 N N . LYS A 1 95 ? 21.522 -1.545 -44.679 1.00 96.00 95 LYS A N 1
ATOM 731 C CA . LYS A 1 95 ? 21.052 -1.362 -46.058 1.00 96.00 95 LYS A CA 1
ATOM 732 C C . LYS A 1 95 ? 22.077 -0.591 -46.892 1.00 96.00 95 LYS A C 1
ATOM 734 O O . LYS A 1 95 ? 22.452 -1.055 -47.965 1.00 96.00 95 LYS A O 1
ATOM 739 N N . ASN A 1 96 ? 22.578 0.534 -46.381 1.00 93.50 96 ASN A N 1
ATOM 740 C CA . ASN A 1 96 ? 23.596 1.332 -47.065 1.00 93.50 96 ASN A CA 1
ATOM 741 C C . ASN A 1 96 ? 24.884 0.529 -47.299 1.00 93.50 96 ASN A C 1
ATOM 743 O O . ASN A 1 96 ? 25.470 0.603 -48.375 1.00 93.50 96 ASN A O 1
ATOM 747 N N . GLN A 1 97 ? 25.296 -0.285 -46.324 1.00 93.12 97 GLN A N 1
ATOM 748 C CA . GLN A 1 97 ? 26.433 -1.193 -46.442 1.00 93.12 97 GLN A CA 1
ATOM 749 C C . GLN A 1 97 ? 26.233 -2.202 -47.583 1.00 93.12 97 GLN A C 1
ATOM 751 O O . GLN A 1 97 ? 27.152 -2.433 -48.371 1.00 93.12 97 GLN A O 1
ATOM 756 N N . ALA A 1 98 ? 25.042 -2.800 -47.688 1.00 92.94 98 ALA A N 1
ATOM 757 C CA . ALA A 1 98 ? 24.710 -3.750 -48.746 1.00 92.94 98 ALA A CA 1
ATOM 758 C C . ALA A 1 98 ? 24.695 -3.085 -50.134 1.00 92.94 98 ALA A C 1
ATOM 760 O O . ALA A 1 98 ? 25.318 -3.598 -51.068 1.00 92.94 98 ALA A O 1
ATOM 761 N N . ASP A 1 99 ? 24.050 -1.922 -50.254 1.00 93.38 99 ASP A N 1
ATOM 762 C CA . ASP A 1 99 ? 23.990 -1.146 -51.496 1.00 93.38 99 ASP A CA 1
ATOM 763 C C . ASP A 1 99 ? 25.393 -0.689 -51.934 1.00 93.38 99 ASP A C 1
ATOM 765 O O . ASP A 1 99 ? 25.757 -0.798 -53.109 1.00 93.38 99 ASP A O 1
ATOM 769 N N . TRP A 1 100 ? 26.228 -0.261 -50.982 1.00 91.38 100 TRP A N 1
ATOM 770 C CA . TRP A 1 100 ? 27.605 0.146 -51.245 1.00 91.38 100 TRP A CA 1
ATOM 771 C C . TRP A 1 100 ? 28.469 -1.019 -51.732 1.00 91.38 100 TRP A C 1
ATOM 773 O O . TRP A 1 100 ? 29.154 -0.870 -52.743 1.00 91.38 100 TRP A O 1
ATOM 783 N N . LYS A 1 101 ? 28.400 -2.189 -51.076 1.00 90.25 101 LYS A N 1
ATOM 784 C CA . LYS A 1 101 ? 29.128 -3.404 -51.497 1.00 90.25 101 LYS A CA 1
ATOM 785 C C . LYS A 1 101 ? 28.719 -3.857 -52.898 1.00 90.25 101 LYS A C 1
ATOM 787 O O . LYS A 1 101 ? 29.566 -4.303 -53.666 1.00 90.25 101 LYS A O 1
ATOM 792 N N . LYS A 1 102 ? 27.436 -3.720 -53.246 1.00 91.88 102 LYS A N 1
ATOM 793 C CA . LYS A 1 102 ? 26.931 -4.021 -54.592 1.00 91.88 102 LYS A CA 1
ATOM 794 C C . LYS A 1 102 ? 27.503 -3.065 -55.643 1.00 91.88 102 LYS A C 1
ATOM 796 O O . LYS A 1 102 ? 27.851 -3.509 -56.733 1.00 91.88 102 LYS A O 1
ATOM 801 N N . ALA A 1 103 ? 27.595 -1.775 -55.322 1.00 91.38 103 ALA A N 1
ATOM 802 C CA . ALA A 1 103 ? 28.137 -0.757 -56.221 1.00 91.38 103 ALA A CA 1
ATOM 803 C C . ALA A 1 103 ? 29.677 -0.780 -56.315 1.00 91.38 103 ALA A C 1
ATOM 805 O O . ALA A 1 103 ? 30.226 -0.434 -57.358 1.00 91.38 103 ALA A O 1
ATOM 806 N N . HIS A 1 104 ? 30.372 -1.214 -55.258 1.00 89.31 104 HIS A N 1
ATOM 807 C CA . HIS A 1 104 ? 31.836 -1.200 -55.153 1.00 89.31 104 HIS A CA 1
ATOM 808 C C . HIS A 1 104 ? 32.385 -2.554 -54.655 1.00 89.31 104 HIS A C 1
ATOM 810 O O . HIS A 1 104 ? 32.863 -2.646 -53.522 1.00 89.31 104 HIS A O 1
ATOM 816 N N . PRO A 1 105 ? 32.379 -3.614 -55.488 1.00 84.75 105 PRO A N 1
ATOM 817 C CA . PRO A 1 105 ? 32.689 -4.980 -55.045 1.00 84.75 105 PRO A CA 1
ATOM 818 C C . PRO A 1 105 ? 34.114 -5.181 -54.512 1.00 84.75 105 PRO A C 1
ATOM 820 O O . PRO A 1 105 ? 34.358 -6.092 -53.727 1.00 84.75 105 PRO A O 1
ATOM 823 N N . THR A 1 106 ? 35.062 -4.351 -54.951 1.00 82.94 106 THR A N 1
ATOM 824 C CA . THR A 1 106 ? 36.492 -4.453 -54.611 1.00 82.94 106 THR A CA 1
ATOM 825 C C . THR A 1 106 ? 37.004 -3.267 -53.789 1.00 82.94 106 THR A C 1
ATOM 827 O O . THR A 1 106 ? 38.202 -3.180 -53.527 1.00 82.94 106 THR A O 1
ATOM 830 N N . GLY A 1 107 ? 36.133 -2.319 -53.426 1.00 76.19 107 GLY A N 1
ATOM 831 C CA . GLY A 1 107 ? 36.522 -1.132 -52.666 1.00 76.19 107 GLY A CA 1
ATOM 832 C C . GLY A 1 107 ? 36.535 -1.373 -51.147 1.00 76.19 107 GLY A C 1
ATOM 833 O O . GLY A 1 107 ? 35.855 -2.277 -50.659 1.00 76.19 107 GLY A O 1
ATOM 834 N N . PRO A 1 108 ? 37.233 -0.528 -50.366 1.00 80.31 108 PRO A N 1
ATOM 835 C CA . PRO A 1 108 ? 37.170 -0.559 -48.904 1.00 80.31 108 PRO A CA 1
ATOM 836 C C . PRO A 1 108 ? 35.808 -0.068 -48.393 1.00 80.31 108 PRO A C 1
ATOM 838 O O . PRO A 1 108 ? 35.381 1.039 -48.717 1.00 80.31 108 PRO A O 1
ATOM 841 N N . ASN A 1 109 ? 35.131 -0.872 -47.571 1.00 81.12 109 ASN A N 1
ATOM 842 C CA . ASN A 1 109 ? 33.765 -0.587 -47.142 1.00 81.12 109 ASN A CA 1
ATOM 843 C C . ASN A 1 109 ? 33.674 0.577 -46.140 1.00 81.12 109 ASN A C 1
ATOM 845 O O . ASN A 1 109 ? 34.066 0.459 -44.980 1.00 81.12 109 ASN A O 1
ATOM 849 N N . ALA A 1 110 ? 33.063 1.682 -46.569 1.00 84.00 110 ALA A N 1
ATOM 850 C CA . ALA A 1 110 ? 32.852 2.867 -45.738 1.00 84.00 110 ALA A CA 1
ATOM 851 C C . ALA A 1 110 ? 31.837 2.664 -44.592 1.00 84.00 110 ALA A C 1
ATOM 853 O O . ALA A 1 110 ? 31.817 3.456 -43.650 1.00 84.00 110 ALA A O 1
ATOM 854 N N . TYR A 1 111 ? 31.011 1.613 -44.651 1.00 88.38 111 TYR A N 1
ATOM 855 C CA . TYR A 1 111 ? 29.898 1.383 -43.723 1.00 88.38 111 TYR A CA 1
ATOM 856 C C . TYR A 1 111 ? 30.182 0.342 -42.631 1.00 88.38 111 TYR A C 1
ATOM 858 O O . TYR A 1 111 ? 29.371 0.201 -41.721 1.00 88.38 111 TYR A O 1
ATOM 866 N N . ASP A 1 112 ? 31.338 -0.337 -42.645 1.00 87.44 112 ASP A N 1
ATOM 867 C CA . ASP A 1 112 ? 31.696 -1.286 -41.573 1.00 87.44 112 ASP A CA 1
ATOM 868 C C . ASP A 1 112 ? 31.774 -0.593 -40.204 1.00 87.44 112 ASP A C 1
ATOM 870 O O . ASP A 1 112 ? 31.232 -1.089 -39.217 1.00 87.44 112 ASP A O 1
ATOM 874 N N . LYS A 1 113 ? 32.393 0.593 -40.145 1.00 92.38 113 LYS A N 1
ATOM 875 C CA . LYS A 1 113 ? 32.494 1.370 -38.903 1.00 92.38 113 LYS A CA 1
ATOM 876 C C . LYS A 1 113 ? 31.134 1.928 -38.436 1.00 92.38 113 LYS A C 1
ATOM 878 O O . LYS A 1 113 ? 30.807 1.710 -37.274 1.00 92.38 113 LYS A O 1
ATOM 883 N N . PRO A 1 114 ? 30.319 2.594 -39.282 1.00 93.25 114 PRO A N 1
ATOM 884 C CA . PRO A 1 114 ? 28.963 3.012 -38.911 1.00 93.25 114 PRO A CA 1
ATOM 885 C C . PRO A 1 114 ? 28.073 1.892 -38.360 1.00 93.25 114 PRO A C 1
ATOM 887 O O . PRO A 1 114 ? 27.385 2.111 -37.362 1.00 93.25 114 PRO A O 1
ATOM 890 N N . VAL A 1 115 ? 28.106 0.699 -38.969 1.00 94.38 115 VAL A N 1
ATOM 891 C CA . VAL A 1 115 ? 27.357 -0.473 -38.486 1.00 94.38 115 VAL A CA 1
ATOM 892 C C . VAL A 1 115 ? 27.866 -0.903 -37.109 1.00 94.38 115 VAL A C 1
ATOM 894 O O . VAL A 1 115 ? 27.070 -0.980 -36.175 1.00 94.38 115 VAL A O 1
ATOM 897 N N . ALA A 1 116 ? 29.181 -1.080 -36.942 1.00 94.88 116 ALA A N 1
ATOM 898 C CA . ALA A 1 116 ? 29.768 -1.465 -35.657 1.00 94.88 116 ALA A CA 1
ATOM 899 C C . ALA A 1 116 ? 29.494 -0.435 -34.539 1.00 94.88 116 ALA A C 1
ATOM 901 O O . ALA A 1 116 ? 29.201 -0.801 -33.399 1.00 94.88 116 ALA A O 1
ATOM 902 N N . ASP A 1 117 ? 29.538 0.864 -34.855 1.00 95.38 117 ASP A N 1
ATOM 903 C CA . ASP A 1 117 ? 29.215 1.937 -33.909 1.00 95.38 117 ASP A CA 1
ATOM 904 C C . ASP A 1 117 ? 27.728 1.912 -33.504 1.00 95.38 117 ASP A C 1
ATOM 906 O O . ASP A 1 117 ? 27.395 2.193 -32.348 1.00 95.38 117 ASP A O 1
ATOM 910 N N . ALA A 1 118 ? 26.821 1.582 -34.431 1.00 95.19 118 ALA A N 1
ATOM 911 C CA . ALA A 1 118 ? 25.394 1.434 -34.146 1.00 95.19 118 ALA A CA 1
ATOM 912 C C . ALA A 1 118 ? 25.109 0.194 -33.279 1.00 95.19 118 ALA A C 1
ATOM 914 O O . ALA A 1 118 ? 24.399 0.310 -32.280 1.00 95.19 118 ALA A O 1
ATOM 915 N N . GLU A 1 119 ? 25.719 -0.952 -33.595 1.00 96.75 119 GLU A N 1
ATOM 916 C CA . GLU A 1 119 ? 25.634 -2.180 -32.791 1.00 96.75 119 GLU A CA 1
ATOM 917 C C . GLU A 1 119 ? 26.142 -1.954 -31.362 1.00 96.75 119 GLU A C 1
ATOM 919 O O . GLU A 1 119 ? 25.491 -2.347 -30.392 1.00 96.75 119 GLU A O 1
ATOM 924 N N . LYS A 1 120 ? 27.264 -1.239 -31.209 1.00 97.50 120 LYS A N 1
ATOM 925 C CA . LYS A 1 120 ? 27.800 -0.877 -29.892 1.00 97.50 120 LYS A CA 1
ATOM 926 C C . LYS A 1 120 ? 26.817 -0.023 -29.086 1.00 97.50 120 LYS A C 1
ATOM 928 O O . LYS A 1 120 ? 26.621 -0.281 -27.900 1.00 97.50 120 LYS A O 1
ATOM 933 N N . LYS A 1 121 ? 26.182 0.974 -29.711 1.00 97.00 121 LYS A N 1
ATOM 934 C CA . LYS A 1 121 ? 25.182 1.827 -29.043 1.00 97.00 121 LYS A CA 1
ATOM 935 C C . LYS A 1 121 ? 23.943 1.045 -28.616 1.00 97.00 121 LYS A C 1
ATOM 937 O O . LYS A 1 121 ? 23.429 1.303 -27.533 1.00 97.00 121 LYS A O 1
ATOM 942 N N . ILE A 1 122 ? 23.491 0.089 -29.429 1.00 97.75 122 ILE A N 1
ATOM 943 C CA . ILE A 1 122 ? 22.397 -0.822 -29.062 1.00 97.75 122 ILE A CA 1
ATOM 944 C C . ILE A 1 122 ? 22.793 -1.645 -27.834 1.00 97.75 122 ILE A C 1
ATOM 946 O O . ILE A 1 122 ? 22.061 -1.650 -26.851 1.00 97.75 122 ILE A O 1
ATOM 950 N N . ALA A 1 123 ? 23.989 -2.239 -27.824 1.00 97.44 123 ALA A N 1
ATOM 951 C CA . ALA A 1 123 ? 24.466 -3.014 -26.678 1.00 97.44 123 ALA A CA 1
ATOM 952 C C . ALA A 1 123 ? 24.580 -2.17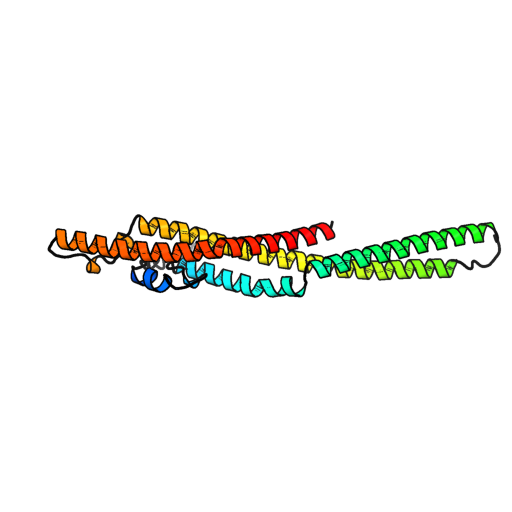4 -25.387 1.00 97.44 123 ALA A C 1
ATOM 954 O O . ALA A 1 123 ? 24.260 -2.646 -24.291 1.00 97.44 123 ALA A O 1
ATOM 955 N N . GLU A 1 124 ? 25.019 -0.916 -25.495 1.00 97.19 124 GLU A N 1
ATOM 956 C CA . GLU A 1 124 ? 25.034 0.030 -24.373 1.00 97.19 124 GLU A CA 1
ATOM 957 C C . GLU A 1 124 ? 23.616 0.361 -23.883 1.00 97.19 124 GLU A C 1
ATOM 959 O O . GLU A 1 124 ? 23.386 0.417 -22.672 1.00 97.19 124 GLU A O 1
ATOM 964 N N . GLN A 1 125 ? 22.662 0.541 -24.800 1.00 97.50 125 GLN A N 1
ATOM 965 C CA . GLN A 1 125 ? 21.264 0.807 -24.469 1.00 97.50 125 GLN A CA 1
ATOM 966 C C . GLN A 1 125 ? 20.591 -0.399 -23.803 1.00 97.50 125 GLN A C 1
ATOM 968 O O . GLN A 1 125 ? 19.958 -0.242 -22.759 1.00 97.50 125 GLN A O 1
ATOM 973 N N . ASP A 1 126 ? 20.814 -1.610 -24.311 1.00 96.44 126 ASP A N 1
ATOM 974 C CA . ASP A 1 126 ? 20.322 -2.852 -23.709 1.00 96.44 126 ASP A CA 1
ATOM 975 C C . ASP A 1 126 ? 20.831 -3.027 -22.275 1.00 96.44 126 ASP A C 1
ATOM 977 O O . ASP A 1 126 ? 20.108 -3.493 -21.391 1.00 96.44 126 ASP A O 1
ATOM 981 N N . LYS A 1 127 ? 22.076 -2.618 -21.998 1.00 97.12 127 LYS A N 1
ATOM 982 C CA . LYS A 1 127 ? 22.617 -2.631 -20.633 1.00 97.12 127 LYS A CA 1
ATOM 983 C C . LYS A 1 127 ? 21.854 -1.673 -19.711 1.00 97.12 127 LYS A C 1
ATOM 985 O O . LYS A 1 127 ? 21.601 -2.022 -18.552 1.00 97.12 127 LYS A O 1
ATOM 990 N N . LYS A 1 128 ? 21.478 -0.485 -20.197 1.00 97.31 128 LYS A N 1
ATOM 991 C CA . LYS A 1 128 ? 20.637 0.454 -19.434 1.00 97.31 128 LYS A CA 1
ATOM 992 C C . LYS A 1 128 ? 19.246 -0.122 -19.187 1.00 97.31 128 LYS A C 1
ATOM 994 O O . LYS A 1 128 ? 18.792 -0.062 -18.051 1.00 97.31 128 LYS A O 1
ATOM 999 N N . ILE A 1 129 ? 18.624 -0.737 -20.195 1.00 96.81 129 ILE A N 1
ATOM 1000 C CA . ILE A 1 129 ? 17.316 -1.400 -20.068 1.00 96.81 129 ILE A CA 1
ATOM 1001 C C . ILE A 1 129 ? 17.373 -2.503 -19.009 1.00 96.81 129 ILE A C 1
ATOM 1003 O O . ILE A 1 129 ? 16.573 -2.495 -18.081 1.00 96.81 129 ILE A O 1
ATOM 1007 N N . LYS A 1 130 ? 18.383 -3.381 -19.050 1.00 96.25 130 LYS A N 1
ATOM 1008 C CA . LYS A 1 130 ? 18.579 -4.422 -18.022 1.00 96.25 130 LYS A CA 1
ATOM 1009 C C . LYS A 1 130 ? 18.726 -3.843 -16.614 1.00 96.25 130 LYS A C 1
ATOM 1011 O O . LYS A 1 130 ? 18.195 -4.391 -15.654 1.00 96.25 130 LYS A O 1
ATOM 1016 N N . THR A 1 131 ? 19.442 -2.727 -16.490 1.00 95.69 131 THR A N 1
ATOM 1017 C CA . THR A 1 131 ? 19.608 -2.031 -15.206 1.00 95.69 131 THR A CA 1
ATOM 1018 C C . THR A 1 131 ? 18.285 -1.421 -14.740 1.00 95.69 131 THR A C 1
ATOM 1020 O O . THR A 1 131 ? 17.977 -1.446 -13.552 1.00 95.69 131 THR A O 1
ATOM 1023 N N . HIS A 1 132 ? 17.486 -0.894 -15.670 1.00 96.25 132 HIS A N 1
ATOM 1024 C CA . HIS A 1 132 ? 16.154 -0.369 -15.390 1.00 96.25 132 HIS A CA 1
ATOM 1025 C C . HIS A 1 132 ? 15.186 -1.469 -14.953 1.00 96.25 132 HIS A C 1
ATOM 1027 O O . HIS A 1 132 ? 14.460 -1.277 -13.987 1.00 96.25 132 HIS A O 1
ATOM 1033 N N . TYR A 1 133 ? 15.239 -2.653 -15.565 1.00 97.06 133 TYR A N 1
ATOM 1034 C CA . TYR A 1 133 ? 14.411 -3.798 -15.166 1.00 97.06 133 TYR A CA 1
ATOM 1035 C C . TYR A 1 133 ? 14.677 -4.232 -13.725 1.00 97.06 133 TYR A C 1
ATOM 1037 O O . TYR A 1 133 ? 13.733 -4.494 -12.988 1.00 97.06 133 TYR A O 1
ATOM 1045 N N . ALA A 1 134 ? 15.934 -4.206 -13.271 1.00 95.31 134 ALA A N 1
ATOM 1046 C CA . ALA A 1 134 ? 16.242 -4.461 -11.864 1.00 95.31 134 ALA A CA 1
ATOM 1047 C C . ALA A 1 134 ? 15.560 -3.447 -10.919 1.00 95.31 134 ALA A C 1
ATOM 1049 O O . ALA A 1 134 ? 15.078 -3.830 -9.855 1.00 95.31 134 ALA A O 1
ATOM 1050 N N . LYS A 1 135 ? 15.463 -2.170 -11.320 1.00 94.44 135 LYS A N 1
ATOM 1051 C CA . LYS A 1 135 ? 14.737 -1.141 -10.554 1.00 94.44 135 LYS A CA 1
ATOM 1052 C C . LYS A 1 135 ? 13.222 -1.335 -1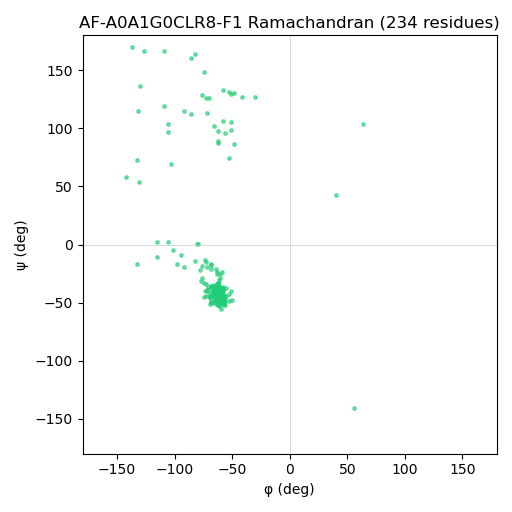0.599 1.00 94.44 135 LYS A C 1
ATOM 1054 O O . LYS A 1 135 ? 12.554 -1.077 -9.602 1.00 94.44 135 LYS A O 1
ATOM 1059 N N . LEU A 1 136 ? 12.679 -1.771 -11.738 1.00 95.94 136 LEU A N 1
ATOM 1060 C CA . LEU A 1 136 ? 11.259 -2.111 -11.863 1.00 95.94 136 LEU A CA 1
ATOM 1061 C C . LEU A 1 136 ? 10.895 -3.274 -10.931 1.00 95.94 136 LEU A C 1
ATOM 1063 O O . LEU A 1 136 ? 9.894 -3.178 -10.228 1.00 95.94 136 LEU A O 1
ATOM 1067 N N . GLU A 1 137 ? 11.731 -4.315 -10.853 1.00 96.12 137 GLU A N 1
ATOM 1068 C CA . GLU A 1 137 ? 11.538 -5.439 -9.924 1.00 96.12 137 GLU A CA 1
ATOM 1069 C C . GLU A 1 137 ? 11.616 -5.003 -8.455 1.00 96.12 137 GLU A C 1
ATOM 1071 O O . GLU A 1 137 ? 10.759 -5.373 -7.651 1.00 96.12 137 GLU A O 1
ATOM 1076 N N . GLU A 1 138 ? 12.596 -4.165 -8.097 1.00 94.00 138 GLU A N 1
ATOM 1077 C CA . GLU A 1 138 ? 12.687 -3.584 -6.751 1.00 94.00 138 GLU A CA 1
ATOM 1078 C C . GLU A 1 138 ? 11.423 -2.782 -6.402 1.00 94.00 138 GLU A C 1
ATOM 1080 O O . GLU A 1 138 ? 10.861 -2.935 -5.314 1.00 94.00 138 GLU A O 1
ATOM 1085 N N . GLY A 1 139 ? 10.936 -1.970 -7.344 1.00 94.56 139 GLY A N 1
ATOM 1086 C CA . GLY A 1 139 ? 9.691 -1.226 -7.194 1.00 94.56 139 GLY A CA 1
ATOM 1087 C C . GLY A 1 139 ? 8.481 -2.133 -7.025 1.00 94.56 139 GLY A C 1
ATOM 1088 O O . GLY A 1 139 ? 7.706 -1.936 -6.087 1.00 94.56 139 GLY A O 1
ATOM 1089 N N . LYS A 1 140 ? 8.337 -3.154 -7.876 1.00 96.25 140 LYS A N 1
ATOM 1090 C CA . LYS A 1 140 ? 7.243 -4.128 -7.805 1.00 96.25 140 LYS A CA 1
ATOM 1091 C C . LYS A 1 140 ? 7.198 -4.791 -6.432 1.00 96.25 140 LYS A C 1
ATOM 1093 O O . LYS A 1 140 ? 6.150 -4.818 -5.789 1.00 96.25 140 LYS A O 1
ATOM 1098 N N . GLU A 1 141 ? 8.345 -5.263 -5.953 1.00 96.06 141 GLU A N 1
ATOM 1099 C CA . GLU A 1 141 ? 8.472 -5.909 -4.650 1.00 96.06 141 GLU A CA 1
ATOM 1100 C C . GLU A 1 141 ? 8.161 -4.950 -3.490 1.00 96.06 141 GLU A C 1
ATOM 1102 O O . GLU A 1 141 ? 7.477 -5.325 -2.533 1.00 96.06 141 GLU A O 1
ATOM 1107 N N . ALA A 1 142 ? 8.607 -3.695 -3.570 1.00 95.38 142 ALA A N 1
ATOM 1108 C CA . ALA A 1 142 ? 8.299 -2.685 -2.562 1.00 95.38 142 ALA A CA 1
ATOM 1109 C C . ALA A 1 142 ? 6.788 -2.392 -2.486 1.00 95.38 142 ALA A C 1
ATOM 1111 O O . ALA A 1 142 ? 6.222 -2.330 -1.388 1.00 95.38 142 ALA A O 1
ATOM 1112 N N . TYR A 1 143 ? 6.118 -2.263 -3.636 1.00 96.50 143 TYR A N 1
ATOM 1113 C CA . TYR A 1 143 ? 4.668 -2.079 -3.707 1.00 96.50 143 TYR A CA 1
ATOM 1114 C C . TYR A 1 143 ? 3.897 -3.308 -3.211 1.00 96.50 143 TYR A C 1
ATOM 1116 O O . TYR A 1 143 ? 2.956 -3.144 -2.431 1.00 96.50 143 TYR A O 1
ATOM 1124 N N . ARG A 1 144 ? 4.335 -4.527 -3.560 1.00 96.56 144 ARG A N 1
ATOM 1125 C CA . ARG A 1 144 ? 3.763 -5.784 -3.046 1.00 96.56 144 ARG A CA 1
ATOM 1126 C C . ARG A 1 144 ? 3.808 -5.834 -1.520 1.00 96.56 144 ARG A C 1
ATOM 1128 O O . ARG A 1 144 ? 2.787 -6.043 -0.872 1.00 96.56 144 ARG A O 1
ATOM 1135 N N . ARG A 1 145 ? 4.976 -5.566 -0.928 1.00 95.88 145 ARG A N 1
ATOM 1136 C CA . ARG A 1 145 ? 5.153 -5.557 0.534 1.00 95.88 145 ARG A CA 1
ATOM 1137 C C . ARG A 1 145 ? 4.285 -4.514 1.228 1.00 95.88 145 ARG A C 1
ATOM 1139 O O . ARG A 1 145 ? 3.846 -4.759 2.353 1.00 95.88 145 ARG A O 1
ATOM 1146 N N . LEU A 1 146 ? 4.084 -3.348 0.614 1.00 96.31 146 LEU A N 1
ATOM 1147 C CA . LEU A 1 146 ? 3.198 -2.314 1.149 1.00 96.31 146 LEU A CA 1
ATOM 1148 C C . LEU 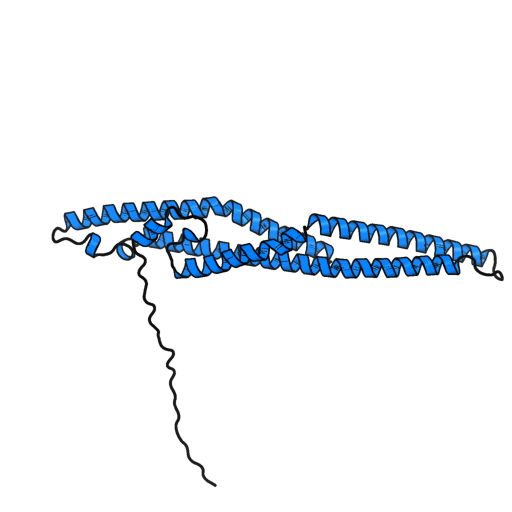A 1 146 ? 1.729 -2.745 1.068 1.00 96.31 146 LEU A C 1
ATOM 1150 O O . LEU A 1 146 ? 1.000 -2.569 2.041 1.00 96.31 146 LEU A O 1
ATOM 1154 N N . TYR A 1 147 ? 1.311 -3.316 -0.063 1.00 96.69 147 TYR A N 1
ATOM 1155 C CA . TYR A 1 147 ? -0.032 -3.861 -0.253 1.00 96.69 147 TYR A CA 1
ATOM 1156 C C . TYR A 1 147 ? -0.356 -4.928 0.802 1.00 96.69 147 TYR A C 1
ATOM 1158 O O . TYR A 1 147 ? -1.355 -4.804 1.505 1.00 96.69 147 TYR A O 1
ATOM 1166 N N . GLU A 1 148 ? 0.531 -5.906 0.994 1.00 96.38 148 GLU A N 1
ATOM 1167 C CA . GLU A 1 148 ? 0.357 -6.980 1.983 1.00 96.38 148 GLU A CA 1
ATOM 1168 C C . GLU A 1 148 ? 0.243 -6.449 3.414 1.00 96.38 148 GLU A C 1
ATOM 1170 O O . GLU A 1 148 ? -0.647 -6.857 4.156 1.00 96.38 148 GLU A O 1
ATOM 1175 N N . ALA A 1 149 ? 1.096 -5.494 3.799 1.00 96.12 149 ALA A N 1
ATOM 1176 C CA . ALA A 1 149 ? 1.034 -4.896 5.131 1.00 96.12 149 ALA A CA 1
ATOM 1177 C C . ALA A 1 149 ? -0.280 -4.125 5.358 1.00 96.12 149 ALA A C 1
ATOM 1179 O O . ALA A 1 149 ? -0.839 -4.150 6.453 1.00 96.12 149 ALA A O 1
ATOM 1180 N N . ARG A 1 150 ? -0.804 -3.454 4.324 1.00 95.31 150 ARG A N 1
ATOM 1181 C CA . ARG A 1 150 ? -2.096 -2.753 4.395 1.00 95.31 150 ARG A CA 1
ATOM 1182 C C . ARG A 1 150 ? -3.273 -3.717 4.479 1.00 95.31 150 ARG A C 1
ATOM 1184 O O . ARG A 1 150 ? -4.173 -3.478 5.281 1.00 95.31 150 ARG A O 1
ATOM 1191 N N . ALA A 1 151 ? -3.246 -4.796 3.701 1.00 95.38 151 ALA A N 1
ATOM 1192 C CA . ALA A 1 151 ? -4.259 -5.843 3.755 1.00 95.38 151 ALA A CA 1
ATOM 1193 C C . ALA A 1 151 ? -4.302 -6.498 5.146 1.00 95.38 151 ALA A C 1
ATOM 1195 O O . ALA A 1 151 ? -5.376 -6.595 5.735 1.00 95.38 151 ALA A O 1
ATOM 1196 N N . ALA A 1 152 ? -3.139 -6.831 5.717 1.00 95.62 152 ALA A N 1
ATOM 1197 C CA . ALA A 1 152 ? -3.040 -7.375 7.071 1.00 95.62 152 ALA A CA 1
ATOM 1198 C C . ALA A 1 152 ? -3.593 -6.403 8.131 1.00 95.62 152 ALA A C 1
ATOM 1200 O O . ALA A 1 152 ? -4.350 -6.801 9.011 1.00 95.62 152 ALA A O 1
ATOM 1201 N N . LEU A 1 153 ? -3.292 -5.103 8.021 1.00 95.25 153 LEU A N 1
ATOM 1202 C CA . LEU A 1 153 ? -3.833 -4.104 8.949 1.00 95.25 153 LEU A CA 1
ATOM 1203 C C . LEU A 1 153 ? -5.364 -3.999 8.860 1.00 95.25 153 LEU A C 1
ATOM 1205 O O . LEU A 1 153 ? -6.038 -3.861 9.880 1.00 95.25 153 LEU A O 1
ATOM 1209 N N . ARG A 1 154 ? -5.923 -4.068 7.645 1.00 94.94 154 ARG A N 1
ATOM 1210 C CA . ARG A 1 154 ? -7.377 -4.092 7.436 1.00 94.94 154 ARG A CA 1
ATOM 1211 C C . ARG A 1 154 ? -8.009 -5.310 8.109 1.00 94.94 154 ARG A C 1
ATOM 1213 O O . ARG A 1 154 ? -9.041 -5.161 8.757 1.00 94.94 154 ARG A O 1
ATOM 1220 N N . GLU A 1 155 ? -7.392 -6.483 7.981 1.00 95.12 155 GLU A N 1
ATOM 1221 C CA . GLU A 1 155 ? -7.868 -7.712 8.625 1.00 95.12 155 GLU A CA 1
ATOM 1222 C C . GLU A 1 155 ? -7.903 -7.584 10.154 1.00 95.12 155 GLU A C 1
ATOM 1224 O O . GLU A 1 155 ? -8.877 -8.015 10.772 1.00 95.12 155 GLU A O 1
ATOM 1229 N N . GLU A 1 156 ? -6.917 -6.923 10.771 1.00 95.50 156 GLU A N 1
ATOM 1230 C CA . GLU A 1 156 ? -6.972 -6.625 12.207 1.00 95.50 156 GLU A CA 1
ATOM 1231 C C . GLU A 1 156 ? -8.163 -5.731 12.562 1.00 95.50 156 GLU A C 1
ATOM 1233 O O . GLU A 1 156 ? -8.914 -6.044 13.485 1.00 95.50 156 GLU A O 1
ATOM 1238 N N . PHE A 1 157 ? -8.417 -4.661 11.805 1.00 95.19 157 PHE A N 1
ATOM 1239 C CA . PHE A 1 157 ? -9.598 -3.821 12.034 1.00 95.19 157 PHE A CA 1
ATOM 1240 C C . PHE A 1 157 ? -10.921 -4.579 11.837 1.00 95.19 157 PHE A C 1
ATOM 1242 O O . PHE A 1 157 ? -11.888 -4.330 12.563 1.00 95.19 157 PHE A O 1
ATOM 1249 N N . ASP A 1 158 ? -10.978 -5.536 10.909 1.00 95.12 158 ASP A N 1
ATOM 1250 C CA . ASP A 1 158 ? -12.131 -6.424 10.750 1.00 95.12 158 ASP A CA 1
ATOM 1251 C C . ASP A 1 158 ? -12.312 -7.339 11.976 1.00 95.12 158 ASP A C 1
ATOM 1253 O O . ASP A 1 158 ? -13.431 -7.453 12.491 1.00 95.12 158 ASP A O 1
ATOM 1257 N N . LYS A 1 159 ? -11.227 -7.907 12.525 1.00 95.75 159 LYS A N 1
ATOM 1258 C CA . LYS A 1 159 ? -11.263 -8.664 13.793 1.00 95.75 159 LYS A CA 1
ATOM 1259 C C . LYS A 1 159 ? -11.766 -7.798 14.953 1.00 95.75 159 LYS A C 1
ATOM 1261 O O . LYS A 1 159 ? -12.585 -8.266 15.748 1.00 95.75 159 LYS A O 1
ATOM 1266 N N . VAL A 1 160 ? -11.328 -6.537 15.040 1.00 96.12 160 VAL A N 1
ATOM 1267 C CA . VAL A 1 160 ? -11.804 -5.587 16.061 1.00 96.12 160 VAL A CA 1
ATOM 1268 C C . VAL A 1 160 ? -13.306 -5.363 15.932 1.00 96.12 160 VAL A C 1
ATOM 1270 O O . VAL A 1 160 ? -14.010 -5.484 16.931 1.00 96.12 160 VAL A O 1
ATOM 1273 N N . LYS A 1 161 ? -13.827 -5.107 14.723 1.00 96.25 161 LYS A N 1
ATOM 1274 C CA . LYS A 1 161 ? -15.274 -4.921 14.499 1.00 96.25 161 LYS A CA 1
ATOM 1275 C C . LYS A 1 161 ? -16.089 -6.114 15.010 1.00 96.25 161 LYS A C 1
ATOM 1277 O O . LYS A 1 161 ? -17.071 -5.907 15.721 1.00 96.25 161 LYS A O 1
ATOM 1282 N N . VAL A 1 162 ? -15.648 -7.342 14.728 1.00 96.88 162 VAL A N 1
ATOM 1283 C CA . VAL A 1 162 ? -16.305 -8.570 15.213 1.00 96.88 162 VAL A CA 1
ATOM 1284 C C . VAL A 1 162 ? -16.286 -8.657 16.742 1.00 96.88 162 VAL A C 1
ATOM 1286 O O . VAL A 1 162 ? -17.299 -8.985 17.359 1.00 96.88 162 VAL A O 1
ATOM 1289 N N . LYS A 1 163 ? -15.151 -8.345 17.378 1.00 96.44 163 LYS A N 1
ATOM 1290 C CA . LYS A 1 163 ? -15.028 -8.370 18.844 1.00 96.44 163 LYS A CA 1
ATOM 1291 C C . LYS A 1 163 ? -15.848 -7.278 19.530 1.00 96.44 163 LYS A C 1
ATOM 1293 O O . LYS A 1 163 ? -16.428 -7.537 20.580 1.00 96.44 163 LYS A O 1
ATOM 1298 N N . LEU A 1 164 ? -15.946 -6.097 18.926 1.00 97.06 164 LEU A N 1
ATOM 1299 C CA . LEU A 1 164 ? -16.821 -5.021 19.391 1.00 97.06 164 LEU A CA 1
ATOM 1300 C C . LEU A 1 164 ? -18.294 -5.442 19.336 1.00 97.06 164 LEU A C 1
ATOM 1302 O O . LEU A 1 164 ? -19.017 -5.240 20.306 1.00 97.06 164 LEU A O 1
ATOM 1306 N N . ASP A 1 165 ? -18.732 -6.083 18.249 1.00 97.19 165 ASP A N 1
ATOM 1307 C CA . ASP A 1 165 ? -20.105 -6.593 18.137 1.00 97.19 165 ASP A CA 1
ATOM 1308 C C . ASP A 1 165 ? -20.408 -7.694 19.157 1.00 97.19 165 ASP A C 1
ATOM 1310 O O . ASP A 1 165 ? -21.480 -7.698 19.766 1.00 97.19 165 ASP A O 1
ATOM 1314 N N . TYR A 1 166 ? -19.440 -8.577 19.418 1.00 96.31 166 TYR A N 1
ATOM 1315 C CA . TYR A 1 166 ? -19.548 -9.547 20.504 1.00 96.31 166 TYR A CA 1
ATOM 1316 C C . TYR A 1 166 ? -19.713 -8.856 21.866 1.00 96.31 166 TYR A C 1
ATOM 1318 O O . TYR A 1 166 ? -20.604 -9.235 22.628 1.00 96.31 166 TYR A O 1
ATOM 1326 N N . ALA A 1 167 ? -18.922 -7.813 22.147 1.00 95.56 167 ALA A N 1
ATOM 1327 C CA . ALA A 1 167 ? -18.991 -7.064 23.400 1.00 95.56 167 ALA A CA 1
ATOM 1328 C C . ALA A 1 167 ? -20.342 -6.361 23.608 1.00 95.56 167 ALA A C 1
ATOM 1330 O O . ALA A 1 167 ? -20.880 -6.405 24.715 1.00 95.56 167 ALA A O 1
ATOM 1331 N N . LYS A 1 168 ? -20.956 -5.817 22.545 1.00 94.25 168 LYS A N 1
ATOM 1332 C CA . LYS A 1 168 ? -22.330 -5.274 22.615 1.00 94.25 168 LYS A CA 1
ATOM 1333 C C . LYS A 1 168 ? -23.361 -6.338 23.000 1.00 94.25 168 LYS A C 1
ATOM 1335 O O . LYS A 1 168 ? -24.323 -6.033 23.701 1.00 94.25 168 LYS A O 1
ATOM 1340 N N . GLY A 1 169 ? -23.178 -7.574 22.531 1.00 94.25 169 GLY A N 1
ATOM 1341 C CA . GLY A 1 169 ? -24.059 -8.706 22.839 1.00 94.25 169 GLY A CA 1
ATOM 1342 C C . GLY A 1 169 ? -23.845 -9.317 24.229 1.00 94.25 169 GLY A C 1
ATOM 1343 O O . GLY A 1 169 ? -24.760 -9.946 24.757 1.00 94.25 169 GLY A O 1
ATOM 1344 N N . HIS A 1 170 ? -22.670 -9.112 24.833 1.00 95.19 170 HIS A N 1
ATOM 1345 C CA . HIS A 1 170 ? -22.256 -9.754 26.087 1.00 95.19 170 HIS A CA 1
ATOM 1346 C C . HIS A 1 170 ? -21.697 -8.742 27.107 1.00 95.19 170 HIS A C 1
ATOM 1348 O O . HIS A 1 170 ? -20.607 -8.939 27.641 1.00 95.19 170 HIS A O 1
ATOM 1354 N N . PRO A 1 171 ? -22.432 -7.665 27.447 1.00 93.44 171 PRO A N 1
ATOM 1355 C CA . PRO A 1 171 ? -21.901 -6.552 28.242 1.00 93.44 171 PRO A CA 1
ATOM 1356 C C . PRO A 1 171 ? -21.420 -6.966 29.642 1.00 93.44 171 PRO A C 1
ATOM 1358 O O . PRO A 1 171 ? -20.486 -6.380 30.177 1.00 93.44 171 PRO A O 1
ATOM 1361 N N . LYS A 1 172 ? -22.007 -8.017 30.230 1.00 91.69 172 LYS A N 1
ATOM 1362 C CA . LYS A 1 172 ? -21.617 -8.543 31.550 1.00 91.69 172 LYS A CA 1
ATOM 1363 C C . LYS A 1 172 ? -20.196 -9.115 31.601 1.00 91.69 172 LYS A C 1
ATOM 1365 O O . LYS A 1 172 ? -19.660 -9.240 32.693 1.00 91.69 172 LYS A O 1
ATOM 1370 N N . GLU A 1 173 ? -19.609 -9.481 30.462 1.00 93.31 173 GLU A N 1
ATOM 1371 C CA . GLU A 1 173 ? -18.217 -9.957 30.398 1.00 93.31 173 GLU A CA 1
ATOM 1372 C C . GLU A 1 173 ? -17.204 -8.810 30.510 1.00 93.31 173 GLU A C 1
ATOM 1374 O O . GLU A 1 173 ? -16.046 -9.047 30.841 1.00 93.31 173 GLU A O 1
ATOM 1379 N N . TYR A 1 174 ? -17.656 -7.579 30.257 1.00 93.88 174 TYR A N 1
ATOM 1380 C CA . TYR A 1 174 ? -16.825 -6.378 30.168 1.00 93.88 174 TYR A CA 1
ATOM 1381 C C . TYR A 1 174 ? -17.134 -5.355 31.266 1.00 93.88 174 TYR A C 1
ATOM 1383 O O . TYR A 1 174 ? -16.405 -4.386 31.442 1.00 93.88 174 TYR A O 1
ATOM 1391 N N . ILE A 1 175 ? -18.220 -5.553 32.013 1.00 93.44 175 ILE A N 1
ATOM 1392 C CA . ILE A 1 175 ? -18.614 -4.712 33.141 1.00 93.44 175 ILE A CA 1
ATOM 1393 C C . ILE A 1 175 ? -18.385 -5.515 34.417 1.00 93.44 175 ILE A C 1
ATOM 1395 O O . ILE A 1 175 ? -19.015 -6.555 34.621 1.00 93.44 175 ILE A O 1
ATOM 1399 N N . GLU A 1 176 ? -17.514 -5.018 35.294 1.00 91.25 176 GLU A N 1
ATOM 1400 C CA . GLU A 1 176 ? -17.224 -5.687 36.559 1.00 91.25 176 GLU A CA 1
ATOM 1401 C C . GLU A 1 176 ? -18.488 -5.872 37.407 1.00 91.25 176 GLU A C 1
ATOM 1403 O O . GLU A 1 176 ? -19.268 -4.940 37.614 1.00 91.25 176 GLU A O 1
ATOM 1408 N N . GLU A 1 177 ? -18.678 -7.079 37.947 1.00 90.81 177 GLU A N 1
ATOM 1409 C CA . GLU A 1 177 ? -19.859 -7.409 38.751 1.00 90.81 177 GLU A CA 1
ATOM 1410 C C . GLU A 1 177 ? -19.998 -6.501 39.984 1.00 90.81 177 GLU A C 1
ATOM 1412 O O . GLU A 1 177 ? -21.100 -6.067 40.324 1.00 90.81 177 GLU A O 1
ATOM 1417 N N . SER A 1 178 ? -18.877 -6.138 40.613 1.00 89.62 178 SER A N 1
ATOM 1418 C CA . SER A 1 178 ? -18.820 -5.196 41.737 1.00 89.62 178 SER A CA 1
ATOM 1419 C C . SER A 1 178 ? -19.369 -3.806 41.411 1.00 89.62 178 SER A C 1
ATOM 1421 O O . SER A 1 178 ? -19.805 -3.109 42.325 1.00 89.62 178 SER A O 1
ATOM 1423 N N . SER A 1 179 ? -19.387 -3.407 40.138 1.00 88.69 179 SER A N 1
ATOM 1424 C CA . SER A 1 179 ? -19.817 -2.073 39.702 1.00 88.69 179 SER A CA 1
ATOM 1425 C C . SER A 1 179 ? -21.336 -1.931 39.573 1.00 88.69 179 SER A C 1
ATOM 1427 O O . SER A 1 179 ? -21.841 -0.810 39.482 1.00 88.69 179 SER A O 1
ATOM 1429 N N . TYR A 1 180 ? -22.085 -3.042 39.580 1.00 89.50 180 TYR A N 1
ATOM 1430 C CA . TYR A 1 180 ? -23.552 -3.019 39.495 1.00 89.50 180 TYR A CA 1
ATOM 1431 C C . TYR A 1 180 ? -24.274 -3.903 40.511 1.00 89.50 180 TYR A C 1
ATOM 1433 O O . TYR A 1 180 ? -25.474 -3.725 40.711 1.00 89.50 180 TYR A O 1
ATOM 1441 N N . LYS A 1 181 ? -23.603 -4.860 41.157 1.00 91.31 181 LYS A N 1
ATOM 1442 C CA . LYS A 1 181 ? -24.252 -5.759 42.114 1.00 91.31 181 LYS A CA 1
ATOM 1443 C C . LYS A 1 181 ? -24.580 -5.033 43.417 1.00 91.31 181 LYS A C 1
ATOM 1445 O O . LYS A 1 181 ? -23.707 -4.483 44.079 1.00 91.31 181 LYS A O 1
ATOM 1450 N N . SER A 1 182 ? -25.841 -5.102 43.826 1.00 90.75 182 SER A N 1
ATOM 1451 C CA . SER A 1 182 ? -26.320 -4.633 45.125 1.00 90.75 182 SER A CA 1
ATOM 1452 C C . SER A 1 182 ? -27.293 -5.643 45.744 1.00 90.75 182 SER A C 1
ATOM 1454 O O . SER A 1 182 ? -27.704 -6.610 45.100 1.00 90.75 182 SER A O 1
ATOM 1456 N N . SER A 1 183 ? -27.652 -5.448 47.014 1.00 89.94 183 SER A N 1
ATOM 1457 C CA . SER A 1 183 ? -28.651 -6.281 47.700 1.00 89.94 183 SER A CA 1
ATOM 1458 C C . SER A 1 183 ? -30.071 -6.080 47.158 1.00 89.94 183 SER A C 1
ATOM 1460 O O . SER A 1 183 ? -30.912 -6.964 47.312 1.00 89.94 183 SER A O 1
ATOM 1462 N N . ASP A 1 184 ? -30.334 -4.947 46.504 1.00 94.00 184 ASP A N 1
ATOM 1463 C CA . ASP A 1 184 ? -31.577 -4.679 45.791 1.00 94.00 184 ASP A CA 1
ATOM 1464 C C . ASP A 1 184 ? -31.432 -5.103 44.323 1.00 94.00 184 ASP A C 1
ATOM 1466 O O . ASP A 1 184 ? -30.656 -4.544 43.539 1.00 94.00 184 ASP A O 1
ATOM 1470 N N . LYS A 1 185 ? -32.209 -6.111 43.926 1.00 92.12 185 LYS A N 1
ATOM 1471 C CA . LYS A 1 185 ? -32.207 -6.607 42.550 1.00 92.12 185 LYS A CA 1
ATOM 1472 C C . LYS A 1 185 ? -32.602 -5.516 41.549 1.00 92.12 185 LYS A C 1
ATOM 1474 O O . LYS A 1 185 ? -31.958 -5.402 40.512 1.00 92.12 185 LYS A O 1
ATOM 1479 N N . ALA A 1 186 ?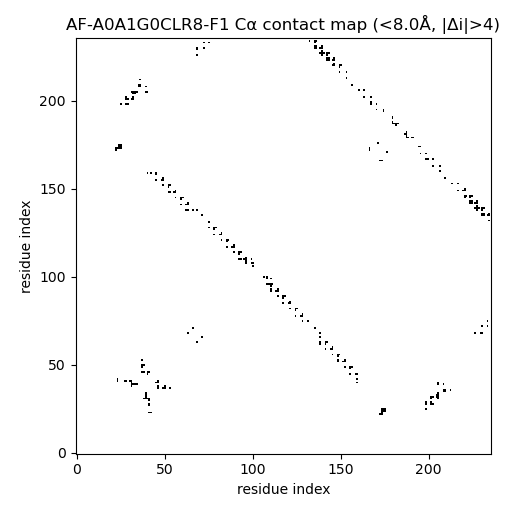 -33.607 -4.694 41.858 1.00 94.25 186 ALA A N 1
ATOM 1480 C CA . ALA A 1 186 ? -34.077 -3.654 40.944 1.00 94.25 186 ALA A CA 1
ATOM 1481 C C . ALA A 1 186 ? -33.021 -2.554 40.752 1.00 94.25 186 ALA A C 1
ATOM 1483 O O . ALA A 1 186 ? -32.799 -2.098 39.629 1.00 94.25 186 ALA A O 1
ATOM 1484 N N . ALA A 1 187 ? -32.326 -2.169 41.828 1.00 93.44 187 ALA A N 1
ATOM 1485 C CA . ALA A 1 187 ? -31.202 -1.239 41.750 1.00 93.44 187 ALA A CA 1
ATOM 1486 C C . ALA A 1 187 ? -30.035 -1.819 40.933 1.00 93.44 187 ALA A C 1
ATOM 1488 O O . ALA A 1 187 ? -29.450 -1.111 40.111 1.00 93.44 187 ALA A O 1
ATOM 1489 N N . SER A 1 188 ? -29.742 -3.112 41.106 1.00 93.81 188 SER A N 1
ATOM 1490 C CA . SER A 1 188 ? -28.682 -3.800 40.359 1.00 93.81 188 SER A CA 1
ATOM 1491 C C . SER A 1 188 ? -28.981 -3.876 38.861 1.00 93.81 188 SER A C 1
ATOM 1493 O O . SER A 1 188 ? -28.131 -3.540 38.037 1.00 93.81 188 SER A O 1
ATOM 1495 N N . ASP A 1 189 ? -30.211 -4.258 38.504 1.00 94.38 189 ASP A N 1
ATOM 1496 C CA . ASP A 1 189 ? -30.665 -4.344 37.114 1.00 94.38 189 ASP A CA 1
ATOM 1497 C C . ASP A 1 189 ? -30.630 -2.960 36.439 1.00 94.38 189 ASP A C 1
ATOM 1499 O O . ASP A 1 189 ? -30.174 -2.829 35.300 1.00 94.38 189 ASP A O 1
ATOM 1503 N N . LYS A 1 190 ? -31.036 -1.904 37.161 1.00 96.62 190 LYS A N 1
ATOM 1504 C CA . LYS A 1 190 ? -30.952 -0.520 36.677 1.00 96.62 190 LYS A CA 1
ATOM 1505 C C . LYS A 1 190 ? -29.503 -0.089 36.434 1.00 96.62 190 LYS A C 1
ATOM 1507 O O . LYS A 1 190 ? -29.210 0.451 35.368 1.00 96.62 190 LYS A O 1
ATOM 1512 N N . LYS A 1 191 ? -28.596 -0.339 37.385 1.00 95.94 191 LYS A N 1
ATOM 1513 C CA . LYS A 1 191 ? -27.190 0.070 37.257 1.00 95.94 191 LYS A CA 1
ATOM 1514 C C . LYS A 1 191 ? -26.487 -0.664 36.118 1.00 95.94 191 LYS A C 1
ATOM 1516 O O . LYS A 1 191 ? -25.754 -0.047 35.350 1.00 95.94 191 LYS A O 1
ATOM 1521 N N . LEU A 1 192 ? -26.762 -1.957 35.953 1.00 95.56 192 LEU A N 1
ATOM 1522 C CA . LEU A 1 192 ? -26.249 -2.726 34.824 1.00 95.56 192 LEU A CA 1
ATOM 1523 C C . LEU A 1 192 ? -26.750 -2.172 33.481 1.00 95.56 192 LEU A C 1
ATOM 1525 O O . LEU A 1 192 ? -25.976 -2.106 32.527 1.00 95.56 192 LEU A O 1
ATOM 1529 N N . ALA A 1 193 ? -28.019 -1.760 33.391 1.00 96.75 193 ALA A N 1
ATOM 1530 C CA . ALA A 1 193 ? -28.567 -1.157 32.176 1.00 96.75 193 ALA A CA 1
ATOM 1531 C C . ALA A 1 193 ? -27.888 0.182 31.827 1.00 96.75 193 ALA A C 1
ATOM 1533 O O . ALA A 1 193 ? -27.621 0.440 30.652 1.00 96.75 193 ALA A O 1
ATOM 1534 N N . GLU A 1 194 ? -27.566 1.008 32.829 1.00 97.69 194 GLU A N 1
ATOM 1535 C CA . GLU A 1 194 ? -26.802 2.254 32.655 1.00 97.69 194 GLU A CA 1
ATOM 1536 C C . GLU A 1 194 ? -25.388 1.975 32.122 1.00 97.69 194 GLU A C 1
ATOM 1538 O O . GLU A 1 194 ? -25.025 2.489 31.065 1.00 97.69 194 GLU A O 1
ATOM 1543 N N . LEU A 1 195 ? -24.636 1.080 32.770 1.00 97.62 195 LEU A N 1
ATOM 1544 C CA . LEU A 1 195 ? -23.277 0.711 32.346 1.00 97.62 195 LEU A CA 1
ATOM 1545 C C . LEU A 1 195 ? -23.263 0.034 30.965 1.00 97.62 195 LEU A C 1
ATOM 1547 O O . LEU A 1 195 ? -22.366 0.259 30.158 1.00 97.62 195 LEU A O 1
ATOM 1551 N N . THR A 1 196 ? -24.294 -0.753 30.643 1.00 97.44 196 THR A N 1
ATOM 1552 C CA . THR A 1 196 ? -24.467 -1.339 29.302 1.00 97.44 196 THR A CA 1
ATOM 1553 C C . THR A 1 196 ? -24.657 -0.253 28.242 1.00 97.44 196 THR A C 1
ATOM 1555 O O . THR A 1 196 ? -24.140 -0.366 27.129 1.00 97.44 196 THR A O 1
ATOM 1558 N N . LYS A 1 197 ? -25.393 0.817 28.565 1.00 97.94 197 LYS A N 1
ATOM 1559 C CA . LYS A 1 197 ? -25.571 1.960 27.664 1.00 97.94 197 LYS A CA 1
ATOM 1560 C C . LYS A 1 197 ? -24.255 2.713 27.453 1.00 97.94 197 LYS A C 1
ATOM 1562 O O . LYS A 1 197 ? -23.976 3.097 26.320 1.00 97.94 197 LYS A O 1
ATOM 1567 N N . GLU A 1 198 ? -23.463 2.892 28.507 1.00 97.56 198 GLU A N 1
ATOM 1568 C CA . GLU A 1 198 ? -22.130 3.506 28.437 1.00 97.56 198 GLU A CA 1
ATOM 1569 C C . GLU A 1 198 ? -21.183 2.686 27.553 1.00 97.56 198 GLU A C 1
ATOM 1571 O O . GLU A 1 198 ? -20.672 3.213 26.563 1.00 97.56 198 GLU A O 1
ATOM 1576 N N . LEU A 1 199 ? -21.056 1.378 27.817 1.00 97.62 199 LEU A N 1
ATOM 1577 C CA . LEU A 1 199 ? -20.256 0.455 27.006 1.00 97.62 199 LEU A CA 1
ATOM 1578 C C . LEU A 1 199 ? -20.629 0.535 25.521 1.00 97.62 199 LEU A C 1
ATOM 1580 O O . LEU A 1 199 ? -19.764 0.673 24.657 1.00 97.62 199 LEU A O 1
ATOM 1584 N N . ASN A 1 200 ? -21.928 0.483 25.217 1.00 97.94 200 ASN A N 1
ATOM 1585 C CA . ASN A 1 200 ? -22.412 0.574 23.843 1.00 97.94 200 ASN A CA 1
ATOM 1586 C C . ASN A 1 200 ? -22.045 1.909 23.183 1.00 97.94 200 ASN A C 1
ATOM 1588 O O . ASN A 1 200 ? -21.693 1.913 22.004 1.00 97.94 200 ASN A O 1
ATOM 1592 N N . GLY A 1 201 ? -22.087 3.014 23.934 1.00 98.00 201 GLY A N 1
ATOM 1593 C CA . GLY A 1 201 ? -21.660 4.329 23.461 1.00 98.00 201 GLY A CA 1
ATOM 1594 C C . GLY A 1 201 ? -20.173 4.375 23.101 1.00 98.00 201 GLY A C 1
ATOM 1595 O O . GLY A 1 201 ? -19.823 4.884 22.035 1.00 98.00 201 GLY A O 1
ATOM 1596 N N . TYR A 1 202 ? -19.305 3.801 23.938 1.00 98.25 202 TYR A N 1
ATOM 1597 C CA . TYR A 1 202 ? -17.873 3.693 23.642 1.00 98.25 202 TYR A CA 1
ATOM 1598 C C . TYR A 1 202 ? -17.609 2.805 22.429 1.00 98.25 202 TYR A C 1
ATOM 1600 O O . TYR A 1 202 ? -16.890 3.205 21.515 1.00 98.25 202 TYR A O 1
ATOM 1608 N N . ILE A 1 203 ? -18.259 1.641 22.360 1.00 97.94 203 ILE A N 1
ATOM 1609 C CA . ILE A 1 203 ? -18.149 0.744 21.208 1.00 97.94 203 ILE A CA 1
ATOM 1610 C C . ILE A 1 203 ? -18.556 1.459 19.913 1.00 97.94 203 ILE A C 1
ATOM 1612 O O . ILE A 1 203 ? -17.857 1.340 18.907 1.00 97.94 203 ILE A O 1
ATOM 1616 N N . ASP A 1 204 ? -19.651 2.222 19.919 1.00 97.38 204 ASP A N 1
ATOM 1617 C CA . ASP A 1 204 ? -20.101 2.949 18.730 1.00 97.38 204 ASP A CA 1
ATOM 1618 C C . ASP A 1 204 ? -19.104 4.018 18.281 1.00 97.38 204 ASP A C 1
ATOM 1620 O O . ASP A 1 204 ? -18.822 4.119 17.085 1.00 97.38 204 ASP A O 1
ATOM 1624 N N . LYS A 1 205 ? -18.501 4.765 19.214 1.00 96.75 205 LYS A N 1
ATOM 1625 C CA . LYS A 1 205 ? -17.409 5.697 18.891 1.00 96.75 205 LYS A CA 1
ATOM 1626 C C . LYS A 1 205 ? -16.226 4.978 18.235 1.00 96.75 205 LYS A C 1
ATOM 1628 O O . LYS A 1 205 ? -15.791 5.386 17.157 1.00 96.75 205 LYS A O 1
ATOM 1633 N N . ILE A 1 206 ? -15.765 3.870 18.821 1.00 97.00 206 ILE A N 1
ATOM 1634 C CA . ILE A 1 206 ? -14.639 3.086 18.289 1.00 97.00 206 ILE A CA 1
ATOM 1635 C C . ILE A 1 206 ? -14.958 2.564 16.881 1.00 97.00 206 ILE A C 1
ATOM 1637 O O . ILE A 1 206 ? -14.164 2.750 15.955 1.00 97.00 206 ILE A O 1
ATOM 1641 N N . LYS A 1 207 ? -16.136 1.953 16.677 1.00 95.69 207 LYS A N 1
ATOM 1642 C CA . LYS A 1 207 ? -16.558 1.463 15.352 1.00 95.69 207 LYS A CA 1
ATOM 1643 C C . LYS A 1 207 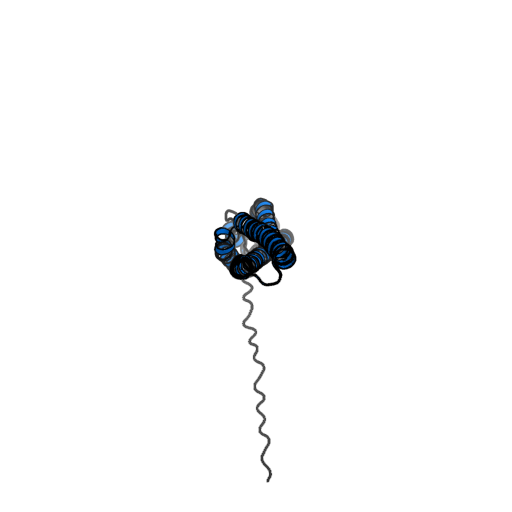? -16.613 2.597 14.332 1.00 95.69 207 LYS A C 1
ATOM 1645 O O . LYS A 1 207 ? -16.155 2.412 13.207 1.00 95.69 207 LYS A O 1
ATOM 1650 N N . ASN A 1 208 ? -17.124 3.765 14.717 1.00 94.38 208 ASN A N 1
ATOM 1651 C CA . ASN A 1 208 ? -17.176 4.931 13.840 1.00 94.38 208 ASN A CA 1
ATOM 1652 C C . ASN A 1 208 ? -15.777 5.409 13.440 1.00 94.38 208 ASN A C 1
ATOM 1654 O O . ASN A 1 208 ? -15.561 5.706 12.265 1.00 94.38 208 ASN A O 1
ATOM 1658 N N . HIS A 1 209 ? -14.810 5.421 14.364 1.00 93.25 209 HIS A N 1
ATOM 1659 C CA . HIS A 1 209 ? -13.417 5.722 14.029 1.00 93.25 209 HIS A CA 1
ATOM 1660 C C . HIS A 1 209 ? -12.857 4.739 12.997 1.00 93.25 209 HIS A C 1
ATOM 1662 O O . HIS A 1 209 ? -12.348 5.183 11.966 1.00 93.25 209 HIS A O 1
ATOM 1668 N N . ILE A 1 210 ? -13.033 3.431 13.207 1.00 93.38 210 ILE A N 1
ATOM 1669 C CA . ILE A 1 210 ? -12.577 2.395 12.264 1.00 93.38 210 ILE A CA 1
ATOM 1670 C C . ILE A 1 210 ? -13.217 2.593 10.881 1.00 93.38 210 ILE A C 1
ATOM 1672 O O . ILE A 1 210 ? -12.515 2.670 9.872 1.00 93.38 210 ILE A O 1
ATOM 1676 N N . VAL A 1 211 ? -14.543 2.741 10.824 1.00 91.56 211 VAL A N 1
ATOM 1677 C CA . VAL A 1 211 ? -15.292 2.905 9.566 1.00 91.56 211 VAL A CA 1
ATOM 1678 C C . VAL A 1 211 ? -14.900 4.193 8.838 1.00 91.56 211 VAL A C 1
ATOM 1680 O O . VAL A 1 211 ? -14.733 4.184 7.619 1.00 91.56 211 VAL A O 1
ATOM 1683 N N . SER A 1 212 ? -14.699 5.297 9.565 1.00 90.19 212 SER A N 1
ATOM 1684 C CA . SER A 1 212 ? -14.300 6.580 8.970 1.00 90.19 212 SER A CA 1
ATOM 1685 C C . SER A 1 212 ? -12.944 6.515 8.256 1.00 90.19 212 SER A C 1
ATOM 1687 O O . SER A 1 212 ? -12.736 7.211 7.261 1.00 90.19 212 SER A O 1
ATOM 1689 N N . GLN A 1 213 ? -12.039 5.649 8.724 1.00 87.62 213 GLN A N 1
ATOM 1690 C CA . GLN A 1 213 ? -10.700 5.469 8.158 1.00 87.62 213 GLN A CA 1
ATOM 1691 C C . GLN A 1 213 ? -10.647 4.371 7.086 1.00 87.62 213 GLN A C 1
ATOM 1693 O O . GLN A 1 213 ? -9.751 4.379 6.239 1.00 87.62 213 GLN A O 1
ATOM 1698 N N . GLU A 1 214 ? -11.626 3.462 7.061 1.00 89.12 214 GLU A N 1
ATOM 1699 C CA . GLU A 1 214 ? -11.655 2.303 6.164 1.00 89.12 214 GLU A CA 1
ATOM 1700 C C . GLU A 1 214 ? -11.565 2.700 4.684 1.00 89.12 214 GLU A C 1
ATOM 1702 O O . GLU A 1 214 ? -10.790 2.119 3.923 1.00 89.12 214 GLU A O 1
ATOM 1707 N N . ALA A 1 215 ? -12.297 3.739 4.273 1.00 87.31 215 ALA A N 1
ATOM 1708 C CA . ALA A 1 215 ? -12.252 4.225 2.895 1.00 87.31 215 ALA A CA 1
ATOM 1709 C C . ALA A 1 215 ? -10.859 4.752 2.505 1.00 87.31 215 ALA A C 1
ATOM 1711 O O . ALA A 1 215 ? -10.444 4.584 1.360 1.00 87.31 215 ALA A O 1
ATOM 1712 N N . GLY A 1 216 ? -10.138 5.382 3.438 1.00 88.81 216 GLY A N 1
ATOM 1713 C CA . GLY A 1 216 ? -8.767 5.844 3.219 1.00 88.81 216 GLY A CA 1
ATOM 1714 C C . GLY A 1 216 ? -7.800 4.671 3.082 1.00 88.81 216 GLY A C 1
ATOM 1715 O O . GLY A 1 216 ? -7.069 4.586 2.098 1.00 88.81 216 GLY A O 1
ATOM 1716 N N . HIS A 1 217 ? -7.862 3.715 4.011 1.00 90.06 217 HIS A N 1
ATOM 1717 C CA . HIS A 1 217 ? -7.012 2.526 3.979 1.00 90.06 217 HIS A CA 1
ATOM 1718 C C . HIS A 1 217 ? -7.215 1.684 2.721 1.00 90.06 217 HIS A C 1
ATOM 1720 O O . HIS A 1 217 ? -6.224 1.300 2.105 1.00 90.06 217 HIS A O 1
ATOM 1726 N N . ARG A 1 218 ? -8.468 1.469 2.293 1.00 92.50 218 ARG A N 1
ATOM 1727 C CA . ARG A 1 218 ? -8.776 0.752 1.047 1.00 92.50 218 ARG A CA 1
ATOM 1728 C C . ARG A 1 218 ? -8.216 1.467 -0.179 1.00 92.50 218 ARG A C 1
ATOM 1730 O O . ARG A 1 218 ? -7.556 0.835 -0.990 1.00 92.50 218 ARG A O 1
ATOM 1737 N N . ARG A 1 219 ? -8.386 2.792 -0.287 1.00 94.06 219 ARG A N 1
ATOM 1738 C CA . ARG A 1 219 ? -7.799 3.563 -1.401 1.00 94.06 219 ARG A CA 1
ATOM 1739 C C . ARG A 1 219 ? -6.280 3.432 -1.455 1.00 94.06 219 ARG A C 1
ATOM 1741 O O . ARG A 1 219 ? -5.711 3.339 -2.537 1.00 94.06 219 ARG A O 1
ATOM 1748 N N . GLU A 1 220 ? -5.618 3.459 -0.305 1.00 93.25 220 GLU A N 1
ATOM 1749 C CA . GLU A 1 220 ? -4.162 3.338 -0.239 1.00 93.25 220 GLU A CA 1
ATOM 1750 C C . GLU A 1 220 ? -3.673 1.898 -0.491 1.00 93.25 220 GLU A C 1
ATOM 1752 O O . GLU A 1 220 ? -2.604 1.713 -1.071 1.00 93.25 220 GLU A O 1
ATOM 1757 N N . GLU A 1 221 ? -4.443 0.886 -0.082 1.00 95.62 221 GLU A N 1
ATOM 1758 C CA . GLU A 1 221 ? -4.242 -0.527 -0.438 1.00 95.62 221 GLU A CA 1
ATOM 1759 C C . GLU A 1 221 ? -4.349 -0.715 -1.961 1.00 95.62 221 GLU A C 1
ATOM 1761 O O . GLU A 1 221 ? -3.417 -1.226 -2.586 1.00 95.62 221 GLU A O 1
ATOM 1766 N N . ASP A 1 222 ? -5.428 -0.215 -2.568 1.00 96.00 222 ASP A N 1
ATOM 1767 C CA . ASP A 1 222 ? -5.674 -0.280 -4.012 1.00 96.00 222 ASP A CA 1
ATOM 1768 C C . ASP A 1 222 ? -4.598 0.466 -4.807 1.00 96.00 222 ASP A C 1
ATOM 1770 O O . ASP A 1 222 ? -4.139 -0.011 -5.843 1.00 96.00 222 ASP A O 1
ATOM 1774 N N . ALA A 1 223 ? -4.151 1.627 -4.320 1.00 93.50 223 ALA A N 1
ATOM 1775 C CA . ALA A 1 223 ? -3.061 2.371 -4.941 1.00 93.50 223 ALA A CA 1
ATOM 1776 C C . ALA A 1 223 ? -1.739 1.589 -4.901 1.00 93.50 223 ALA A C 1
ATOM 1778 O O . ALA A 1 223 ? -0.995 1.599 -5.884 1.00 93.50 223 ALA A O 1
ATOM 1779 N N . ALA A 1 224 ? -1.451 0.894 -3.794 1.00 95.56 224 ALA A N 1
ATOM 1780 C CA . ALA A 1 224 ? -0.259 0.061 -3.692 1.00 95.56 224 ALA A CA 1
ATOM 1781 C C . ALA A 1 224 ? -0.324 -1.132 -4.657 1.00 95.56 224 ALA A C 1
ATOM 1783 O O . ALA A 1 224 ? 0.639 -1.394 -5.379 1.00 95.56 224 ALA A O 1
ATOM 1784 N N . LYS A 1 225 ? -1.485 -1.794 -4.729 1.00 96.88 225 LYS A N 1
ATOM 1785 C CA . LYS A 1 225 ? -1.743 -2.876 -5.681 1.00 96.88 225 LYS A CA 1
ATOM 1786 C C . LYS A 1 225 ? -1.602 -2.409 -7.127 1.00 96.88 225 LYS A C 1
ATOM 1788 O O . LYS A 1 225 ? -0.866 -3.016 -7.892 1.00 96.88 225 LYS A O 1
ATOM 1793 N N . LYS A 1 226 ? -2.227 -1.287 -7.485 1.00 96.19 226 LYS A N 1
ATOM 1794 C CA . LYS A 1 226 ? -2.118 -0.710 -8.828 1.00 96.19 226 LYS A CA 1
ATOM 1795 C C . LYS A 1 226 ? -0.667 -0.394 -9.194 1.00 96.19 226 LYS A C 1
ATOM 1797 O O . LYS A 1 226 ? -0.265 -0.633 -10.325 1.00 96.19 226 LYS A O 1
ATOM 1802 N N . GLY A 1 227 ? 0.116 0.133 -8.250 1.00 94.94 227 GLY A N 1
ATOM 1803 C CA . GLY A 1 227 ? 1.541 0.383 -8.464 1.00 94.94 227 GLY A CA 1
ATOM 1804 C C . GLY A 1 227 ? 2.325 -0.896 -8.760 1.00 94.94 227 GLY A C 1
ATOM 1805 O O . GLY A 1 227 ? 3.120 -0.913 -9.693 1.00 94.94 227 GLY A O 1
ATOM 1806 N N . MET A 1 228 ? 2.056 -1.974 -8.018 1.00 96.12 228 MET A N 1
ATOM 1807 C CA . MET A 1 228 ? 2.620 -3.300 -8.289 1.00 96.12 228 MET A CA 1
ATOM 1808 C C . MET A 1 228 ? 2.216 -3.811 -9.678 1.00 96.12 228 MET A C 1
ATOM 1810 O O . MET A 1 228 ? 3.094 -4.186 -10.448 1.00 96.12 228 MET A O 1
ATOM 1814 N N . ASP A 1 229 ? 0.922 -3.782 -10.008 1.00 97.00 229 ASP A N 1
ATOM 1815 C CA . ASP A 1 229 ? 0.388 -4.296 -11.276 1.00 97.00 229 ASP A CA 1
ATOM 1816 C C . ASP A 1 229 ? 0.976 -3.539 -12.480 1.00 97.00 229 ASP A C 1
ATOM 1818 O O . ASP A 1 229 ? 1.433 -4.155 -13.437 1.00 97.00 229 ASP A O 1
ATOM 1822 N N . THR A 1 230 ? 1.066 -2.204 -12.407 1.00 96.56 230 THR A N 1
ATOM 1823 C CA . THR A 1 230 ? 1.700 -1.390 -13.457 1.00 96.56 230 THR A CA 1
ATOM 1824 C C . THR A 1 230 ? 3.169 -1.753 -13.669 1.00 96.56 230 THR A C 1
ATOM 1826 O O . THR A 1 230 ? 3.621 -1.804 -14.808 1.00 96.56 230 THR A O 1
ATOM 1829 N N . LEU A 1 231 ? 3.933 -1.993 -12.600 1.00 96.19 231 LEU A N 1
ATOM 1830 C CA . LEU A 1 231 ? 5.340 -2.374 -12.740 1.00 96.19 231 LEU A CA 1
ATOM 1831 C C . LEU A 1 231 ? 5.501 -3.812 -13.250 1.00 96.19 231 LEU A C 1
ATOM 1833 O O . LEU A 1 231 ? 6.431 -4.066 -14.009 1.00 96.19 231 LEU A O 1
ATOM 1837 N N . ASP A 1 232 ? 4.604 -4.729 -12.874 1.00 96.44 232 ASP A N 1
ATOM 1838 C CA . ASP A 1 232 ? 4.590 -6.098 -13.401 1.00 96.44 232 ASP A CA 1
ATOM 1839 C C . ASP A 1 232 ? 4.290 -6.125 -14.904 1.00 96.44 232 ASP A C 1
ATOM 1841 O O . ASP A 1 232 ? 4.950 -6.850 -15.641 1.00 96.44 232 ASP A O 1
ATOM 1845 N N . ASP A 1 233 ? 3.363 -5.289 -15.378 1.00 96.00 233 ASP A N 1
ATOM 1846 C CA . ASP A 1 233 ? 3.050 -5.181 -16.806 1.00 96.00 233 ASP A CA 1
ATOM 1847 C C . ASP A 1 233 ? 4.246 -4.684 -17.637 1.00 96.00 233 ASP A C 1
ATOM 1849 O O . ASP A 1 233 ? 4.440 -5.153 -18.754 1.00 96.00 233 ASP A O 1
ATOM 1853 N N . LEU A 1 234 ? 5.085 -3.791 -17.096 1.00 94.50 234 LEU A N 1
ATOM 1854 C CA . LEU A 1 234 ? 6.310 -3.321 -17.770 1.00 94.50 234 LEU A CA 1
ATOM 1855 C C . LEU A 1 234 ? 7.441 -4.362 -17.811 1.00 94.50 234 LEU A C 1
ATOM 1857 O O . LEU A 1 234 ? 8.432 -4.166 -18.516 1.00 94.50 234 LEU A O 1
ATOM 1861 N N . LEU A 1 235 ? 7.346 -5.414 -16.999 1.00 92.69 235 LEU A N 1
ATOM 1862 C CA . LEU A 1 235 ? 8.344 -6.482 -16.902 1.00 92.69 235 LEU A CA 1
ATOM 1863 C C . LEU A 1 235 ? 8.017 -7.690 -17.795 1.00 92.69 235 LEU A C 1
ATOM 1865 O O . LEU A 1 235 ? 8.856 -8.586 -17.915 1.00 92.69 235 LEU A O 1
ATOM 1869 N N . ARG A 1 236 ? 6.818 -7.729 -18.388 1.00 88.19 236 ARG A N 1
ATOM 1870 C CA . ARG A 1 236 ? 6.347 -8.794 -19.288 1.00 88.19 236 ARG A CA 1
ATOM 1871 C C . ARG A 1 236 ? 6.758 -8.539 -20.734 1.00 88.19 236 ARG A C 1
ATOM 1873 O O . ARG A 1 236 ? 7.079 -9.544 -21.408 1.00 88.19 236 ARG A O 1
#